Protein AF-A0A2B4SL01-F1 (afdb_monomer)

Foldseek 3Di:
DFDWDWDWDQDDDDDPPDPPDDDDQVQVVSQVVPPPSQKGFDPVVCVVVSVVVVVVSVVLVVLVVVDDDPVSVVVSNPDIDIDTDHPVRMDGCPCVVVVVVVVVVVVVVVVVVVVVVVVVVVVVVVVVVVVVVVVVVVVVVVVVVVVVVVVVVVVVVVVVVVVVVVVVVVDPPDDDLVRDDPVVNVVVVVVVVVVVVVVQVVCVVVVDHDQWDWDADPPPRDIDIDGPPPPDDDDPPDDDPLVVLLVVVLVVCVVVVPDLVNVQVVCVVDVPHDHSVVNVVVVVVVVVVVPD

Solvent-accessible surface area (backbone atoms only — not comparable to full-atom values): 17536 Å² total; per-residue (Å²): 134,85,87,77,61,85,54,80,60,79,88,82,83,81,82,86,86,60,95,79,70,67,82,79,59,50,48,61,60,49,38,76,66,39,82,86,54,55,48,38,62,34,80,81,63,23,52,65,55,32,55,52,49,52,52,49,51,52,52,51,52,54,52,58,72,68,45,87,47,72,66,58,47,54,56,57,73,69,59,78,58,83,57,86,62,58,73,82,24,47,40,76,42,76,62,52,63,57,51,52,51,51,52,50,52,51,50,54,51,51,50,52,53,50,52,53,51,52,50,52,50,52,55,51,52,52,53,50,52,51,54,50,52,55,49,51,53,53,48,54,53,50,52,52,51,50,51,53,52,51,51,51,50,52,52,53,49,50,52,51,52,52,52,53,52,50,55,66,69,63,58,80,89,63,81,53,70,91,73,48,56,73,73,56,36,54,52,51,52,50,54,50,50,54,52,49,52,53,52,48,54,57,35,46,77,73,73,46,85,73,66,62,51,77,46,70,42,90,87,74,74,51,70,47,73,46,72,50,67,86,69,88,80,77,83,81,88,68,84,53,81,61,56,62,50,47,51,54,48,52,51,51,34,60,77,66,67,53,48,75,68,59,50,39,54,50,38,73,76,33,86,88,50,74,57,52,69,60,56,55,52,50,55,55,53,54,57,61,66,75,78,114

Secondary structure (DSSP, 8-state):
-----EEEEPP-------TT-PPP-HHHHHHHTSGGG-EEE-TTTTHHHHHHHHHHHHHHHHHHHH--SHHHHHHHHH--EEEE--GGGEEE-TTHHHHHHHHHHHHHHHHHHHHHHHHHHHHHHHHHHHHHHHHHHHHHHHHHHHHHHHHHHHHHHHHHHHHHHHHHH----SPPGGGS-HHHHHHHHHHHHHHHHHHHHHHHTTT----EEEEE-TTT--EEEEE----S-S---S--HHHHHHHHHHHHHHHTT--HHHHHHHHHH-TTSPPHHHHHHHHHHHHHHTT-

Structure (mmCIF, N/CA/C/O backbone):
data_AF-A0A2B4SL01-F1
#
_entry.id   AF-A0A2B4SL01-F1
#
loop_
_atom_site.group_PDB
_atom_site.id
_atom_site.type_symbol
_atom_site.label_atom_id
_atom_site.label_alt_id
_atom_site.label_comp_id
_atom_site.label_asym_id
_atom_site.label_entity_id
_atom_site.label_seq_id
_atom_site.pdbx_PDB_ins_code
_atom_site.Cartn_x
_atom_site.Cartn_y
_atom_site.Cartn_z
_atom_site.occupancy
_atom_site.B_iso_or_equiv
_atom_site.auth_seq_id
_atom_site.auth_comp_id
_atom_site.auth_asym_id
_atom_site.auth_atom_id
_atom_site.pdbx_PDB_model_num
ATOM 1 N N . MET A 1 1 ? -55.678 -6.049 43.912 1.00 27.73 1 MET A N 1
ATOM 2 C CA . MET A 1 1 ? -54.781 -6.750 44.859 1.00 27.73 1 MET A CA 1
ATOM 3 C C . MET A 1 1 ? -53.509 -5.928 45.012 1.00 27.73 1 MET A C 1
ATOM 5 O O . MET A 1 1 ? -52.877 -5.640 44.008 1.00 27.73 1 MET A O 1
ATOM 9 N N . LYS A 1 2 ? -53.198 -5.448 46.225 1.00 30.92 2 LYS A N 1
ATOM 10 C CA . LYS A 1 2 ? -52.025 -4.598 46.500 1.00 30.92 2 LYS A CA 1
ATOM 11 C C . LYS A 1 2 ? -50.842 -5.490 46.877 1.00 30.92 2 LYS A C 1
ATOM 13 O O . LYS A 1 2 ? -50.807 -6.006 47.991 1.00 30.92 2 LYS A O 1
ATOM 18 N N . THR A 1 3 ? -49.898 -5.683 45.965 1.00 29.14 3 THR A N 1
ATOM 19 C CA . THR A 1 3 ? -48.672 -6.441 46.246 1.00 29.14 3 THR A CA 1
ATOM 20 C C . THR A 1 3 ? -47.671 -5.519 46.942 1.00 29.14 3 THR A C 1
ATOM 22 O O . THR A 1 3 ? -46.967 -4.743 46.301 1.00 29.14 3 THR A O 1
ATOM 25 N N . ILE A 1 4 ? -47.654 -5.554 48.276 1.00 32.84 4 ILE A N 1
ATOM 26 C CA . ILE A 1 4 ? -46.740 -4.764 49.113 1.00 32.84 4 ILE A CA 1
ATOM 27 C C . ILE A 1 4 ? -45.374 -5.453 49.111 1.00 32.84 4 ILE A C 1
ATOM 29 O O . ILE A 1 4 ? -45.228 -6.532 49.685 1.00 32.84 4 ILE A O 1
ATOM 33 N N . HIS A 1 5 ? -44.375 -4.827 48.493 1.00 39.72 5 HIS A N 1
ATOM 34 C CA . HIS A 1 5 ? -42.995 -5.301 48.553 1.00 39.72 5 HIS A CA 1
ATOM 35 C C . HIS A 1 5 ? -42.365 -4.782 49.852 1.00 39.72 5 HIS A C 1
ATOM 37 O O . HIS A 1 5 ? -42.457 -3.598 50.181 1.00 39.72 5 HIS A O 1
ATOM 43 N N . ARG A 1 6 ? -41.811 -5.691 50.660 1.00 34.44 6 ARG A N 1
ATOM 44 C CA . ARG A 1 6 ? -41.250 -5.382 51.982 1.00 34.44 6 ARG A CA 1
ATOM 45 C C . ARG A 1 6 ? -39.754 -5.122 51.855 1.00 34.44 6 ARG A C 1
ATOM 47 O O . ARG A 1 6 ? -38.986 -6.069 51.749 1.00 34.44 6 ARG A O 1
ATOM 54 N N . VAL A 1 7 ? -39.346 -3.860 51.956 1.00 40.66 7 VAL A N 1
ATOM 55 C CA . VAL A 1 7 ? -37.929 -3.480 52.057 1.00 40.66 7 VAL A CA 1
ATOM 56 C C . VAL A 1 7 ? -37.616 -3.131 53.514 1.00 40.66 7 VAL A C 1
ATOM 58 O O . VAL A 1 7 ? -38.324 -2.343 54.145 1.00 40.66 7 VAL A O 1
ATOM 61 N N . THR A 1 8 ? -36.587 -3.768 54.078 1.00 36.50 8 THR A N 1
ATOM 62 C CA . THR A 1 8 ? -36.097 -3.483 55.436 1.00 36.50 8 THR A CA 1
ATOM 63 C C . THR A 1 8 ? -34.884 -2.574 55.321 1.00 36.50 8 THR A C 1
ATOM 65 O O . THR A 1 8 ? -33.827 -3.031 54.906 1.00 36.50 8 THR A O 1
ATOM 68 N N . ILE A 1 9 ? -35.031 -1.303 55.691 1.00 43.81 9 ILE A N 1
ATOM 69 C CA . ILE A 1 9 ? -33.932 -0.331 55.666 1.00 43.81 9 ILE A CA 1
ATOM 70 C C . ILE A 1 9 ? -33.281 -0.313 57.056 1.00 43.81 9 ILE A C 1
ATOM 72 O O . ILE A 1 9 ? -33.954 -0.064 58.061 1.00 43.81 9 ILE A O 1
ATOM 76 N N . LEU A 1 10 ? -31.985 -0.629 57.118 1.00 35.66 10 LEU A N 1
ATOM 77 C CA . LEU A 1 10 ? -31.152 -0.526 58.321 1.00 35.66 10 LEU A CA 1
ATOM 78 C C . LEU A 1 10 ? -30.671 0.926 58.491 1.00 35.66 10 LEU A C 1
ATOM 80 O O . LEU A 1 10 ? -30.353 1.604 57.521 1.00 35.66 10 LEU A O 1
ATOM 84 N N . TYR A 1 11 ? -30.699 1.421 59.730 1.00 41.78 11 TYR A N 1
ATOM 85 C CA . TYR A 1 11 ? -30.513 2.835 60.068 1.00 41.78 11 TYR A CA 1
ATOM 86 C C . TYR A 1 11 ? -29.133 3.390 59.682 1.00 41.78 11 TYR A C 1
ATOM 88 O O . TYR A 1 11 ? -28.115 2.825 60.070 1.00 41.78 11 TYR A O 1
ATOM 96 N N . ILE A 1 12 ? -29.111 4.569 59.048 1.00 41.31 12 ILE A N 1
ATOM 97 C CA . ILE A 1 12 ? -27.904 5.387 58.871 1.00 41.31 12 ILE A CA 1
ATOM 98 C C . ILE A 1 12 ? -27.957 6.565 59.851 1.00 41.31 12 ILE A C 1
ATOM 100 O O . ILE A 1 12 ? -28.871 7.392 59.812 1.00 41.31 12 ILE A O 1
ATOM 104 N N . VAL A 1 13 ? -26.961 6.646 60.733 1.00 36.66 13 VAL A N 1
ATOM 105 C CA . VAL A 1 13 ? -26.638 7.857 61.496 1.00 36.66 13 VAL A CA 1
ATOM 106 C C . VAL A 1 13 ? -25.526 8.562 60.729 1.00 36.66 13 VAL A C 1
ATOM 108 O O . VAL A 1 13 ? -24.378 8.145 60.796 1.00 36.66 13 VAL A O 1
ATOM 111 N N . THR A 1 14 ? -25.857 9.605 59.969 1.00 38.09 14 THR A N 1
ATOM 112 C CA . THR A 1 14 ? -24.836 10.461 59.349 1.00 38.09 14 THR A CA 1
ATOM 113 C C . THR A 1 14 ? -24.284 11.405 60.415 1.00 38.09 14 THR A C 1
ATOM 115 O O . THR A 1 14 ? -25.020 12.272 60.913 1.00 38.09 14 THR A O 1
ATOM 118 N N . ASP A 1 15 ? -23.019 11.220 60.786 1.00 35.25 15 ASP A N 1
AT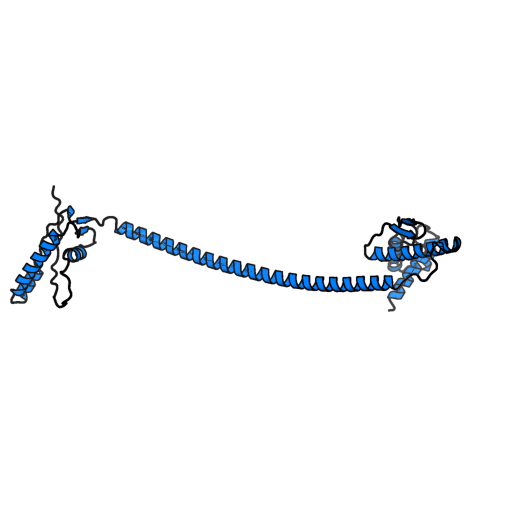OM 119 C CA . ASP A 1 15 ? -22.283 12.179 61.605 1.00 35.25 15 ASP A CA 1
ATOM 120 C C . ASP A 1 15 ? -22.048 13.460 60.788 1.00 35.25 15 ASP A C 1
ATOM 122 O O . ASP A 1 15 ? -21.719 13.402 59.604 1.00 35.25 15 ASP A O 1
ATOM 126 N N . LYS A 1 16 ? -22.323 14.624 61.382 1.00 45.59 16 LYS A N 1
ATOM 127 C CA . LYS A 1 16 ? -22.291 15.924 60.688 1.00 45.59 16 LYS A CA 1
ATOM 128 C C . LYS A 1 16 ? -21.015 16.677 61.046 1.00 45.59 16 LYS A C 1
ATOM 130 O O . LYS A 1 16 ? -21.085 17.689 61.743 1.00 45.59 16 LYS A O 1
ATOM 135 N N . THR A 1 17 ? -19.874 16.200 60.571 1.00 40.78 17 THR A N 1
ATOM 136 C CA . THR A 1 17 ? -18.611 16.949 60.661 1.00 40.78 17 THR A CA 1
ATOM 137 C C . THR A 1 17 ? -18.223 17.668 59.371 1.00 40.78 17 THR A C 1
ATOM 139 O O . THR A 1 17 ? -17.186 18.317 59.369 1.00 40.78 17 THR A O 1
ATOM 142 N N . ASP A 1 18 ? -19.056 17.641 58.322 1.00 37.38 18 ASP A N 1
ATOM 143 C CA . ASP A 1 18 ? -18.766 18.329 57.055 1.00 37.38 18 ASP A CA 1
ATOM 144 C C . ASP A 1 18 ? -19.716 19.523 56.799 1.00 37.38 18 ASP A C 1
ATOM 146 O O . ASP A 1 18 ? -20.934 19.323 56.689 1.00 37.38 18 ASP A O 1
ATOM 150 N N . PRO A 1 19 ? -19.210 20.772 56.744 1.00 39.66 19 PRO A N 1
ATOM 151 C CA . PRO A 1 19 ? -20.027 21.980 56.606 1.00 39.66 19 PRO A CA 1
ATOM 152 C C . PRO A 1 19 ? -20.532 22.264 55.177 1.00 39.66 19 PRO A C 1
ATOM 154 O O . PRO A 1 19 ? -21.346 23.170 55.017 1.00 39.66 19 PRO A O 1
ATOM 157 N N . GLU A 1 20 ? -20.131 21.484 54.166 1.00 43.97 20 GLU A N 1
ATOM 158 C CA . GLU A 1 20 ? -20.594 21.623 52.767 1.00 43.97 20 GLU A CA 1
ATOM 159 C C . GLU A 1 20 ? -21.563 20.523 52.296 1.00 43.97 20 GLU A C 1
ATOM 161 O O . GLU A 1 20 ? -21.995 20.518 51.143 1.00 43.97 20 GLU A O 1
ATOM 166 N N . ALA A 1 21 ? -21.978 19.606 53.174 1.00 42.88 21 ALA A N 1
ATOM 167 C CA . ALA A 1 21 ? -22.889 18.534 52.791 1.00 42.88 21 ALA A CA 1
ATOM 168 C C . ALA A 1 21 ? -24.292 19.079 52.458 1.00 42.88 21 ALA A C 1
ATOM 170 O O . ALA A 1 21 ? -25.094 19.407 53.343 1.00 42.88 21 ALA A O 1
ATOM 171 N N . THR A 1 22 ? -24.595 19.142 51.160 1.00 51.78 22 THR A N 1
ATOM 172 C CA . THR A 1 22 ? -25.948 19.292 50.613 1.00 51.78 22 THR A CA 1
ATOM 173 C C . THR A 1 22 ? -26.882 18.297 51.314 1.00 51.78 22 THR A C 1
ATOM 175 O O . THR A 1 22 ? -26.446 17.218 51.720 1.00 51.78 22 THR A O 1
ATOM 178 N N . ALA A 1 23 ? -28.151 18.664 51.530 1.00 56.06 23 ALA A N 1
ATOM 179 C CA . ALA A 1 23 ? -29.101 17.810 52.247 1.00 56.06 23 ALA A CA 1
ATOM 180 C C . ALA A 1 23 ? -29.036 16.362 51.712 1.00 56.06 23 ALA A C 1
ATOM 182 O O . ALA A 1 23 ? -29.152 16.185 50.500 1.00 56.06 23 ALA A O 1
ATOM 183 N N . PRO A 1 24 ? -28.811 15.347 52.571 1.00 62.12 24 PRO A N 1
ATOM 184 C CA . PRO A 1 24 ? -28.584 13.987 52.100 1.00 62.12 24 PRO A CA 1
ATOM 185 C C . PRO A 1 24 ? -29.816 13.501 51.338 1.00 62.12 24 PRO A C 1
ATOM 187 O O . PRO A 1 24 ? -30.922 13.523 51.883 1.00 62.12 24 PRO A O 1
ATOM 190 N N . ASP A 1 25 ? -29.626 13.082 50.086 1.00 79.69 25 ASP A N 1
ATOM 191 C CA . ASP A 1 25 ? -30.684 12.440 49.315 1.00 79.69 25 ASP A CA 1
ATOM 192 C C . ASP A 1 25 ? -30.925 11.040 49.886 1.00 79.69 25 ASP A C 1
ATOM 194 O O . ASP A 1 25 ? -30.157 10.099 49.663 1.00 79.69 25 ASP A O 1
ATOM 198 N N . TYR A 1 26 ? -31.996 10.907 50.669 1.00 82.81 26 TYR A N 1
ATOM 199 C CA . TYR A 1 26 ? -32.336 9.642 51.305 1.00 82.81 26 TYR A CA 1
ATOM 200 C C . TYR A 1 26 ? -32.804 8.596 50.290 1.00 82.81 26 TYR A C 1
ATOM 202 O O . TYR A 1 26 ? -32.814 7.416 50.636 1.00 82.81 26 TYR A O 1
ATOM 210 N N . ILE A 1 27 ? -33.176 8.993 49.064 1.00 85.06 27 ILE A N 1
ATOM 211 C CA . ILE A 1 27 ? -33.490 8.049 47.984 1.00 85.06 27 ILE A CA 1
ATOM 212 C C . ILE A 1 27 ? -32.212 7.351 47.517 1.00 85.06 27 ILE A C 1
ATOM 214 O O . ILE A 1 27 ? -32.183 6.124 47.496 1.00 85.06 27 ILE A O 1
ATOM 218 N N . SER A 1 28 ? -31.145 8.100 47.221 1.00 84.38 28 SER A N 1
ATOM 219 C CA . SER A 1 28 ? -29.843 7.531 46.831 1.00 84.38 28 SER A CA 1
ATOM 220 C C . SER A 1 28 ? -29.304 6.562 47.891 1.00 84.38 28 SER A C 1
ATOM 222 O O . SER A 1 28 ? -29.039 5.401 47.593 1.00 84.38 28 SER A O 1
ATOM 224 N N . LEU A 1 29 ? -29.295 6.981 49.162 1.00 83.44 29 LEU A N 1
ATOM 225 C CA . LEU A 1 29 ? -28.879 6.117 50.275 1.00 83.44 29 LEU A CA 1
ATOM 226 C C . LEU A 1 29 ? -29.755 4.866 50.428 1.00 83.44 29 LEU A C 1
ATOM 228 O O . LEU A 1 29 ? -29.266 3.807 50.814 1.00 83.44 29 LEU A O 1
ATOM 232 N N . ALA A 1 30 ? -31.062 4.978 50.177 1.00 82.38 30 ALA A N 1
ATOM 233 C CA . ALA A 1 30 ? -31.957 3.829 50.232 1.00 82.38 30 ALA A CA 1
ATOM 234 C C . ALA A 1 30 ? -31.697 2.859 49.075 1.00 82.38 30 ALA A C 1
ATOM 236 O O . ALA A 1 30 ? -31.733 1.656 49.307 1.00 82.38 30 ALA A O 1
ATOM 237 N N . ASN A 1 31 ? -31.410 3.368 47.875 1.00 84.31 31 ASN A N 1
ATOM 238 C CA . ASN A 1 31 ? -31.109 2.568 46.689 1.00 84.31 31 ASN A CA 1
ATOM 239 C C . ASN A 1 31 ? -29.809 1.768 46.836 1.00 84.31 31 ASN A C 1
ATOM 241 O O . ASN A 1 31 ? -29.787 0.591 46.481 1.00 84.31 31 ASN A O 1
ATOM 245 N N . ASP A 1 32 ? -28.776 2.351 47.448 1.00 81.75 32 ASP A N 1
ATOM 246 C CA . ASP A 1 32 ? -27.506 1.662 47.733 1.00 81.75 32 ASP A CA 1
ATOM 247 C C . ASP A 1 32 ? -27.669 0.496 48.723 1.00 81.75 32 ASP A C 1
ATOM 249 O O . ASP A 1 32 ? -26.892 -0.458 48.726 1.00 81.75 32 ASP A O 1
ATOM 253 N N . LEU A 1 33 ? -28.694 0.559 49.578 1.00 79.81 33 LEU A N 1
ATOM 254 C CA . LEU A 1 33 ? -28.988 -0.465 50.580 1.00 79.81 33 LEU A CA 1
ATOM 255 C C . LEU A 1 33 ? -29.862 -1.608 50.052 1.00 79.81 33 LEU A C 1
ATOM 257 O O . LEU A 1 33 ? -30.075 -2.574 50.790 1.00 79.81 33 LEU A O 1
ATOM 261 N N . ILE A 1 34 ? -30.402 -1.513 48.831 1.00 78.81 34 ILE A N 1
ATOM 262 C CA . ILE A 1 34 ? -31.230 -2.570 48.236 1.00 78.81 34 ILE A CA 1
ATOM 263 C C . ILE A 1 34 ? -30.302 -3.697 47.757 1.00 78.81 34 ILE A C 1
ATOM 265 O O . ILE A 1 34 ? -29.555 -3.507 46.796 1.00 78.81 34 ILE A O 1
ATOM 269 N N . PRO A 1 35 ? -30.338 -4.890 48.383 1.00 68.38 35 PRO A N 1
ATOM 270 C CA . PRO A 1 35 ? -29.446 -5.979 48.010 1.00 68.38 35 PRO A CA 1
ATOM 271 C C . PRO A 1 35 ? -29.719 -6.446 46.579 1.00 68.38 35 PRO A C 1
ATOM 273 O O . PRO A 1 35 ? -30.864 -6.726 46.225 1.00 68.38 35 PRO A O 1
ATOM 276 N N . GLY A 1 36 ? -28.660 -6.555 45.778 1.00 66.81 36 GLY A N 1
ATOM 277 C CA . GLY A 1 36 ? -28.731 -7.047 44.401 1.00 66.81 36 GLY A CA 1
ATOM 278 C C . GLY A 1 36 ? -29.275 -6.045 43.383 1.00 66.81 36 GLY A C 1
ATOM 279 O O . GLY A 1 36 ? -29.453 -6.437 42.240 1.00 66.81 36 GLY A O 1
ATOM 280 N N . HIS A 1 37 ? -29.548 -4.792 43.777 1.00 70.62 37 HIS A N 1
ATOM 281 C CA . HIS A 1 37 ? -29.943 -3.694 42.879 1.00 70.62 37 HIS A CA 1
ATOM 282 C C . HIS A 1 37 ? -31.042 -4.049 41.857 1.00 70.62 37 HIS A C 1
ATOM 284 O O . HIS A 1 37 ? -31.120 -3.456 40.791 1.00 70.62 37 HIS A O 1
ATOM 290 N N . CYS A 1 38 ? -31.921 -5.005 42.166 1.00 69.25 38 CYS A N 1
ATOM 291 C CA . CYS A 1 38 ? -32.949 -5.473 41.232 1.00 69.25 38 CYS A CA 1
ATOM 292 C C . CYS A 1 38 ? -34.067 -4.443 41.013 1.00 69.25 38 CYS A C 1
ATOM 294 O O . CYS A 1 38 ? -34.804 -4.489 40.028 1.00 69.25 38 CYS A O 1
ATOM 296 N N . VAL A 1 39 ? -34.194 -3.505 41.949 1.00 79.19 39 VAL A N 1
ATOM 297 C CA . VAL A 1 39 ? -35.163 -2.421 41.929 1.00 79.19 39 VAL A CA 1
ATOM 298 C C . VAL A 1 39 ? -34.528 -1.157 42.479 1.00 79.19 39 VAL A C 1
ATOM 300 O O . VAL A 1 39 ? -33.742 -1.207 43.425 1.00 79.19 39 VAL A O 1
ATOM 303 N N . GLN A 1 40 ? -34.922 -0.021 41.919 1.00 86.69 40 GLN A N 1
ATOM 304 C CA . GLN A 1 40 ? -34.490 1.294 42.365 1.00 86.69 40 GLN A CA 1
ATOM 305 C C . GLN A 1 40 ? -35.709 2.167 42.659 1.00 86.69 40 GLN A C 1
ATOM 307 O O . GLN A 1 40 ? -36.700 2.136 41.937 1.00 86.69 40 GLN A O 1
ATOM 312 N N . ILE A 1 41 ? -35.661 2.955 43.726 1.00 87.31 41 ILE A N 1
ATOM 313 C CA . ILE A 1 41 ? -36.655 3.990 44.002 1.00 87.31 41 ILE A CA 1
ATOM 314 C C . ILE A 1 41 ? -36.391 5.155 43.046 1.00 87.31 41 ILE A C 1
ATOM 316 O O . ILE A 1 41 ? -35.282 5.697 43.014 1.00 87.31 41 ILE A O 1
ATOM 320 N N . SER A 1 42 ? -37.411 5.538 42.280 1.00 85.88 42 SER A N 1
ATOM 321 C CA . SER A 1 42 ? -37.352 6.662 41.342 1.00 85.88 42 SER A CA 1
ATOM 322 C C . SER A 1 42 ? -37.107 7.981 42.077 1.00 85.88 42 SER A C 1
ATOM 324 O O . SER A 1 42 ? -37.773 8.265 43.075 1.00 85.88 42 SER A O 1
ATOM 326 N N . GLN A 1 43 ? -36.198 8.818 41.570 1.00 84.25 43 GLN A N 1
ATOM 327 C CA . GLN A 1 43 ? -36.018 10.173 42.105 1.00 84.25 43 GLN A CA 1
ATOM 328 C C . GLN A 1 43 ? -37.224 11.081 41.816 1.00 84.25 43 GLN A C 1
ATOM 330 O O . GLN A 1 43 ? -37.544 11.948 42.632 1.00 84.25 43 GLN A O 1
ATOM 335 N N . ASP A 1 44 ? -37.936 10.838 40.715 1.00 82.69 44 ASP A N 1
ATOM 336 C CA . ASP A 1 44 ? -39.039 11.693 40.276 1.00 82.69 44 ASP A CA 1
ATOM 337 C C . ASP A 1 44 ? -40.345 11.361 41.004 1.00 82.69 44 ASP A C 1
ATOM 339 O O . ASP A 1 44 ? -41.004 12.245 41.554 1.00 82.69 44 ASP A O 1
ATOM 343 N N . SER A 1 45 ? -40.717 10.078 41.067 1.00 82.44 45 SER A N 1
ATOM 344 C CA . SER A 1 45 ? -41.959 9.640 41.722 1.00 82.44 45 SER A CA 1
ATOM 345 C C . SER A 1 45 ? -41.775 9.303 43.205 1.00 82.44 45 SER A C 1
ATOM 347 O O . SER A 1 45 ? -42.733 9.349 43.975 1.00 82.44 45 SER A O 1
ATOM 349 N N . GLY A 1 46 ? -40.544 9.034 43.653 1.00 81.38 46 GLY A N 1
ATOM 350 C CA . GLY A 1 46 ? -40.222 8.636 45.025 1.00 81.38 46 GLY A CA 1
ATOM 351 C C . GLY A 1 46 ? -40.044 9.781 46.028 1.00 81.38 46 GLY A C 1
ATOM 352 O O . GLY A 1 46 ? -39.671 9.521 47.173 1.00 81.38 46 GLY A O 1
ATOM 353 N N . GLN A 1 47 ? -40.325 11.042 45.677 1.00 84.88 47 GLN A N 1
ATOM 354 C CA . GLN A 1 47 ? -40.112 12.193 46.578 1.00 84.88 47 GLN A CA 1
ATOM 355 C C . GLN A 1 47 ? -40.800 12.044 47.947 1.00 84.88 47 GLN A C 1
ATOM 357 O O . GLN A 1 47 ? -40.272 12.469 48.980 1.00 84.88 47 GLN A O 1
ATOM 362 N N . ARG A 1 48 ? -41.959 11.373 47.987 1.00 87.06 48 ARG A N 1
ATOM 363 C CA . ARG A 1 48 ? -42.667 11.034 49.231 1.00 87.06 48 ARG A CA 1
ATOM 364 C C . ARG A 1 48 ? -41.795 10.200 50.174 1.00 87.06 48 ARG A C 1
ATOM 366 O O . ARG A 1 48 ? -41.798 10.438 51.383 1.00 87.06 48 ARG A O 1
ATOM 373 N N . ILE A 1 49 ? -41.056 9.230 49.638 1.00 86.38 49 ILE A N 1
ATOM 374 C CA . ILE A 1 49 ? -40.154 8.369 50.407 1.00 86.38 49 ILE A CA 1
ATOM 375 C C . ILE A 1 49 ? -39.021 9.197 51.002 1.00 86.38 49 ILE A C 1
ATOM 377 O O . ILE A 1 49 ? -38.756 9.056 52.197 1.00 86.38 49 ILE A O 1
ATOM 381 N N . ASN A 1 50 ? -38.437 10.114 50.225 1.00 86.81 50 ASN A N 1
ATOM 382 C CA . ASN A 1 50 ? -37.411 11.032 50.721 1.00 86.81 50 ASN A CA 1
ATOM 383 C C . ASN A 1 50 ? -37.914 11.814 51.949 1.00 86.81 50 ASN A C 1
ATOM 385 O O . ASN A 1 50 ? -37.273 11.829 52.998 1.00 86.81 50 ASN A O 1
ATOM 389 N N . GLY A 1 51 ? -39.127 12.375 51.867 1.00 85.88 51 GLY A N 1
ATOM 390 C CA . GLY A 1 51 ? -39.749 13.101 52.979 1.00 85.88 51 GLY A CA 1
ATOM 391 C C . GLY A 1 51 ? -40.018 12.233 54.217 1.00 85.88 51 GLY A C 1
ATOM 392 O O . GLY A 1 51 ? -39.793 12.667 55.351 1.00 85.88 51 GLY A O 1
ATOM 393 N N . ILE A 1 52 ? -40.465 10.986 54.029 1.00 87.38 52 ILE A N 1
ATOM 394 C CA . ILE A 1 52 ? -40.702 10.043 55.135 1.00 87.38 52 ILE A CA 1
ATOM 395 C C . ILE A 1 52 ? -39.385 9.652 55.810 1.00 87.38 52 ILE A C 1
ATOM 397 O O . ILE A 1 52 ? -39.313 9.641 57.043 1.00 87.38 52 ILE A O 1
ATOM 401 N N . LEU A 1 53 ? -38.352 9.344 55.025 1.00 86.69 53 LEU A N 1
ATOM 402 C CA . LEU A 1 53 ? -37.034 8.972 55.531 1.00 86.69 53 LEU A CA 1
ATOM 403 C C . LEU A 1 53 ? -36.364 10.144 56.248 1.00 86.69 53 LEU A C 1
ATOM 405 O O . LEU A 1 53 ? -35.892 9.958 57.368 1.00 86.69 53 LEU A O 1
ATOM 409 N N . ALA A 1 54 ? -36.428 11.356 55.694 1.00 86.50 54 ALA A N 1
ATOM 410 C CA . ALA A 1 54 ? -35.918 12.565 56.337 1.00 86.50 54 ALA A CA 1
ATOM 411 C C . ALA A 1 54 ? -36.585 12.816 57.699 1.00 86.50 54 ALA A C 1
ATOM 413 O O . ALA A 1 54 ? -35.911 13.037 58.711 1.00 86.50 54 ALA A O 1
ATOM 414 N N . ARG A 1 55 ? -37.920 12.707 57.764 1.00 87.25 55 ARG A N 1
ATOM 415 C CA . ARG A 1 55 ? -38.667 12.848 59.022 1.00 87.25 55 ARG A CA 1
ATOM 416 C C . ARG A 1 55 ? -38.263 11.779 60.036 1.00 87.25 55 ARG A C 1
ATOM 418 O O . ARG A 1 55 ? -38.019 12.098 61.200 1.00 87.25 55 ARG A O 1
ATOM 425 N N . LYS A 1 56 ? -38.153 10.521 59.604 1.00 86.75 56 LYS A N 1
ATOM 426 C CA . LYS A 1 56 ? -37.755 9.412 60.481 1.00 86.75 56 LYS A CA 1
ATOM 427 C C . LYS A 1 56 ? -36.313 9.535 60.956 1.00 86.75 56 LYS A C 1
ATOM 429 O O . LYS A 1 56 ? -36.064 9.302 62.135 1.00 86.75 56 LYS A O 1
ATOM 434 N N . ALA A 1 57 ? -35.390 9.972 60.106 1.00 84.31 57 ALA A N 1
ATOM 435 C CA . ALA A 1 57 ? -34.018 10.280 60.496 1.00 84.31 57 ALA A CA 1
ATOM 436 C C . ALA A 1 57 ? -33.979 11.383 61.569 1.00 84.31 57 ALA A C 1
ATOM 438 O O . ALA A 1 57 ? -33.258 11.262 62.562 1.00 84.31 57 ALA A O 1
ATOM 439 N N . GLY A 1 58 ? -34.814 12.420 61.432 1.00 84.00 58 GLY A N 1
ATOM 440 C CA . GLY A 1 58 ? -34.987 13.462 62.448 1.00 84.00 58 GLY A CA 1
ATOM 441 C C . GLY A 1 58 ? -35.508 12.928 63.790 1.00 84.00 58 GLY A C 1
ATOM 442 O O . GLY A 1 58 ? -34.958 13.256 64.846 1.00 84.00 58 GLY A O 1
ATOM 443 N N . GLU A 1 59 ? -36.528 12.066 63.763 1.00 85.25 59 GLU A N 1
ATOM 444 C CA . GLU A 1 59 ? -37.073 11.409 64.960 1.00 85.25 59 GLU A CA 1
ATOM 445 C C . GLU A 1 59 ? -36.018 10.535 65.655 1.00 85.25 59 GLU A C 1
ATOM 447 O O . GLU A 1 59 ? -35.812 10.651 66.865 1.00 85.25 59 GLU A O 1
ATOM 452 N N . VAL A 1 60 ? -35.289 9.722 64.887 1.00 84.12 60 VAL A N 1
ATOM 453 C CA . VAL A 1 60 ? -34.212 8.853 65.386 1.00 84.12 60 VAL A CA 1
ATOM 454 C C . VAL A 1 60 ? -33.118 9.685 66.036 1.00 84.12 60 VAL A C 1
ATOM 456 O O . VAL A 1 60 ? -32.745 9.423 67.180 1.00 84.12 60 VAL A O 1
ATOM 459 N N . LYS A 1 61 ? -32.667 10.751 65.368 1.00 83.44 61 LYS A N 1
ATOM 460 C CA . LYS A 1 61 ? -31.674 11.683 65.910 1.00 83.44 61 LYS A CA 1
ATOM 461 C C . LYS A 1 61 ? -32.124 12.279 67.244 1.00 83.44 61 LYS A C 1
ATOM 463 O O . LYS A 1 61 ? -31.329 12.367 68.177 1.00 83.44 61 LYS A O 1
ATOM 468 N N . SER A 1 62 ? -33.396 12.660 67.360 1.00 84.25 62 SER A N 1
ATOM 469 C CA . SER A 1 62 ? -33.971 13.167 68.612 1.00 84.25 62 SER A CA 1
ATOM 470 C C . SER A 1 62 ? -33.968 12.106 69.717 1.00 84.25 62 SER A C 1
ATOM 472 O O . SER A 1 62 ? -33.587 12.398 70.850 1.00 84.25 62 SER A O 1
ATOM 474 N N . THR A 1 63 ? -34.319 10.856 69.399 1.00 85.06 63 THR A N 1
ATOM 475 C CA . THR A 1 63 ? -34.284 9.755 70.377 1.00 85.06 63 THR A CA 1
ATOM 476 C C . THR A 1 63 ? -32.866 9.394 70.820 1.00 85.06 63 THR A C 1
ATOM 478 O O . THR A 1 63 ? -32.642 9.213 72.013 1.00 85.06 63 THR A O 1
ATOM 481 N N . TYR A 1 64 ? -31.888 9.399 69.909 1.00 82.06 64 TYR A N 1
ATOM 482 C CA . TYR A 1 64 ? -30.476 9.181 70.242 1.00 82.06 64 TYR A CA 1
ATOM 483 C C . TYR A 1 64 ? -29.909 10.286 71.135 1.00 82.06 64 TYR A C 1
ATOM 485 O O . TYR A 1 64 ? -29.158 9.994 72.062 1.00 82.06 64 TYR A O 1
ATOM 493 N N . LYS A 1 65 ? -30.300 11.548 70.908 1.00 83.88 65 LYS A N 1
ATOM 494 C CA . LYS A 1 65 ? -29.919 12.671 71.783 1.00 83.88 65 LYS A CA 1
ATOM 495 C C . LYS A 1 65 ? -30.470 12.535 73.204 1.00 83.88 65 LYS A C 1
ATOM 497 O O . LYS A 1 65 ? -29.867 13.057 74.134 1.00 83.88 65 LYS A O 1
ATOM 502 N N . LYS A 1 66 ? -31.617 11.870 73.368 1.00 86.50 66 LYS A N 1
ATOM 503 C CA . LYS A 1 66 ? -32.267 11.658 74.671 1.00 86.50 66 LYS A CA 1
ATOM 504 C C . LYS A 1 66 ? -31.750 10.419 75.412 1.00 86.50 66 LYS A C 1
ATOM 506 O O . LYS A 1 66 ? -31.959 10.337 76.618 1.00 86.50 66 LYS A O 1
ATOM 511 N N . ALA A 1 67 ? -31.085 9.490 74.722 1.00 86.56 67 ALA A N 1
ATOM 512 C CA . ALA A 1 67 ? -30.522 8.284 75.323 1.00 86.56 67 ALA A CA 1
ATOM 513 C C . ALA A 1 67 ? -29.308 8.620 76.208 1.00 86.56 67 ALA A C 1
ATOM 515 O O . ALA A 1 67 ? -28.345 9.243 75.748 1.00 86.56 67 ALA A O 1
ATOM 516 N N . ARG A 1 68 ? -29.351 8.199 77.475 1.00 83.06 68 ARG A N 1
ATOM 517 C CA . ARG A 1 68 ? -28.375 8.578 78.512 1.00 83.06 68 ARG A CA 1
ATOM 518 C C . ARG A 1 68 ? -27.242 7.574 78.689 1.00 83.06 68 ARG A C 1
ATOM 520 O O . ARG A 1 68 ? -26.180 7.954 79.171 1.00 83.06 68 ARG A O 1
ATOM 527 N N . ASN A 1 69 ? -27.446 6.311 78.320 1.00 85.38 69 ASN A N 1
ATOM 528 C CA . ASN A 1 69 ? -26.474 5.240 78.553 1.00 85.38 69 ASN A CA 1
ATOM 529 C C . ASN A 1 69 ? -26.261 4.348 77.314 1.00 85.38 69 ASN A C 1
ATOM 531 O O . ASN A 1 69 ? -27.028 4.369 76.350 1.00 85.38 69 ASN A O 1
ATOM 535 N N . SER A 1 70 ? -25.176 3.567 77.347 1.00 81.31 70 SER A N 1
ATOM 536 C CA . SER A 1 70 ? -24.785 2.663 76.253 1.00 81.31 70 SER A CA 1
ATOM 537 C C . SER A 1 70 ? -25.852 1.599 75.962 1.00 81.31 70 SER A C 1
ATOM 539 O O . SER A 1 70 ? -26.100 1.262 74.806 1.00 81.31 70 SER A O 1
ATOM 541 N N . ARG A 1 71 ? -26.558 1.131 76.999 1.00 83.25 71 ARG A N 1
ATOM 542 C CA . ARG A 1 71 ? -27.617 0.122 76.879 1.00 83.25 71 ARG A CA 1
ATOM 543 C C . ARG A 1 71 ? -28.814 0.632 76.068 1.00 83.25 71 ARG A C 1
ATOM 545 O O . ARG A 1 71 ? -29.218 -0.027 75.119 1.00 83.25 71 ARG A O 1
ATOM 552 N N . GLU 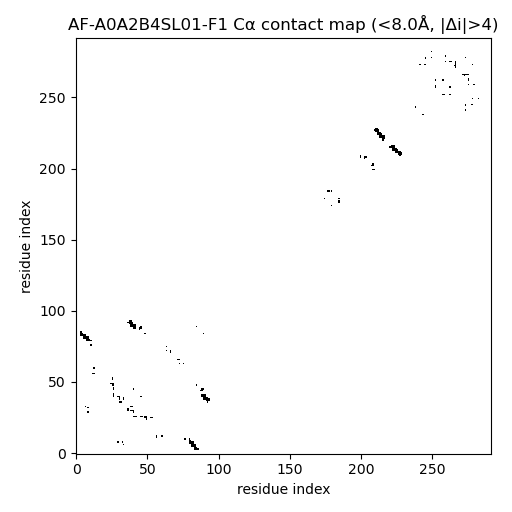A 1 72 ? -29.315 1.827 76.377 1.00 80.88 72 GLU A N 1
ATOM 553 C CA . GLU A 1 72 ? -30.403 2.487 75.639 1.00 80.88 72 GLU A CA 1
ATOM 554 C C . GLU A 1 72 ? -30.026 2.735 74.173 1.00 80.88 72 GLU A C 1
ATOM 556 O O . GLU A 1 72 ? -30.846 2.556 73.275 1.00 80.88 72 GLU A O 1
ATOM 561 N N . ARG A 1 73 ? -28.767 3.106 73.903 1.00 79.62 73 ARG A N 1
ATOM 562 C CA . ARG A 1 73 ? -28.267 3.239 72.526 1.00 79.62 73 ARG A CA 1
ATOM 563 C C . ARG A 1 73 ? -28.211 1.886 71.813 1.00 79.62 73 ARG A C 1
ATOM 565 O O . ARG A 1 73 ? -28.622 1.806 70.659 1.00 79.62 73 ARG A O 1
ATOM 572 N N . GLY A 1 74 ? -27.778 0.829 72.502 1.00 78.75 74 GLY A N 1
ATOM 573 C CA . GLY A 1 74 ? -27.797 -0.552 72.008 1.00 78.75 74 GLY A CA 1
ATOM 574 C C . GLY A 1 74 ? -29.195 -1.016 71.588 1.00 78.75 74 GLY A C 1
ATOM 575 O O . GLY A 1 74 ? -29.359 -1.591 70.515 1.00 78.75 74 GLY A O 1
ATOM 576 N N . GLU A 1 75 ? -30.217 -0.689 72.379 1.00 81.44 75 GLU A N 1
ATOM 577 C CA . GLU A 1 75 ? -31.618 -0.976 72.045 1.00 81.44 75 GLU A CA 1
ATOM 578 C C . GLU A 1 75 ? -32.098 -0.192 70.812 1.00 81.44 75 GLU A C 1
ATOM 580 O O . GLU A 1 75 ? -32.852 -0.723 69.995 1.00 81.44 75 GLU A O 1
ATOM 585 N N . LEU A 1 76 ? -31.644 1.055 70.631 1.00 81.75 76 LEU A N 1
ATOM 586 C CA . LEU A 1 76 ? -31.956 1.846 69.435 1.00 81.75 76 LEU A CA 1
ATOM 587 C C . LEU A 1 76 ? -31.321 1.265 68.164 1.00 81.75 76 LEU A C 1
ATOM 589 O O . LEU A 1 76 ? -31.990 1.252 67.132 1.00 81.75 76 LEU A O 1
ATOM 593 N N . HIS A 1 77 ? -30.101 0.723 68.237 1.00 78.50 77 HIS A N 1
ATOM 594 C CA . HIS A 1 77 ? -29.441 0.077 67.091 1.00 78.50 77 HIS A CA 1
ATOM 595 C C . HIS A 1 77 ? -30.206 -1.148 66.571 1.00 78.50 77 HIS A C 1
ATOM 597 O O . HIS A 1 77 ? -30.127 -1.468 65.387 1.00 78.50 77 HIS A O 1
ATOM 603 N N . GLN A 1 78 ? -30.961 -1.829 67.438 1.00 80.94 78 GLN A N 1
ATOM 604 C CA . GLN A 1 78 ? -31.743 -3.009 67.065 1.00 80.94 78 GLN A CA 1
ATOM 605 C C . GLN A 1 78 ? -33.138 -2.679 66.529 1.00 80.94 78 GLN A C 1
ATOM 607 O O . GLN A 1 78 ? -33.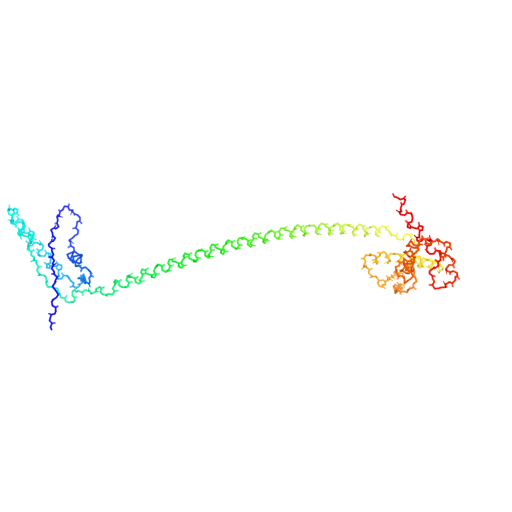801 -3.557 65.964 1.00 80.94 78 GLN A O 1
ATOM 612 N N . LYS A 1 79 ? -33.612 -1.436 66.692 1.00 82.38 79 LYS A N 1
ATOM 613 C CA . LYS A 1 79 ? -34.906 -1.043 66.131 1.00 82.38 79 LYS A CA 1
ATOM 614 C C . LYS A 1 79 ? -34.855 -1.171 64.612 1.00 82.38 79 LYS A C 1
ATOM 616 O O . LYS A 1 79 ? -33.817 -1.002 63.980 1.00 82.38 79 LYS A O 1
ATOM 621 N N . LYS A 1 80 ? -36.007 -1.467 64.014 1.00 80.88 80 LYS A N 1
ATOM 622 C CA . LYS A 1 80 ? -36.179 -1.548 62.560 1.00 80.88 80 LYS A CA 1
ATOM 623 C C . LYS A 1 80 ? -37.414 -0.760 62.167 1.00 80.88 80 LYS A C 1
ATOM 625 O O . LYS A 1 80 ? -38.454 -0.879 62.817 1.00 80.88 80 LYS A O 1
ATOM 630 N N . TYR A 1 81 ? -37.308 0.018 61.097 1.00 81.38 81 TYR A N 1
ATOM 631 C CA . TYR A 1 81 ? -38.441 0.729 60.525 1.00 81.38 81 TYR A CA 1
ATOM 632 C C . TYR A 1 81 ? -38.947 -0.001 59.282 1.00 81.38 81 TYR A C 1
ATOM 634 O O . TYR A 1 81 ? -38.166 -0.416 58.430 1.00 81.38 81 TYR A O 1
ATOM 642 N N . LYS A 1 82 ? -40.269 -0.162 59.187 1.00 81.94 82 LYS A N 1
ATOM 643 C CA . LYS A 1 82 ? -40.922 -0.729 58.005 1.00 81.94 82 LYS A CA 1
ATOM 644 C C . LYS A 1 82 ? -41.463 0.413 57.159 1.00 81.94 82 LYS A C 1
ATOM 646 O O . LYS A 1 82 ? -42.350 1.138 57.605 1.00 81.94 82 LYS A O 1
ATOM 651 N N . LEU A 1 83 ? -40.939 0.545 55.946 1.00 82.69 83 LEU A N 1
ATOM 652 C CA . LEU A 1 83 ? -41.410 1.506 54.958 1.00 82.69 83 LEU A CA 1
ATOM 653 C C . LEU A 1 83 ? -42.319 0.800 53.944 1.00 82.69 83 LEU A C 1
ATOM 655 O O . LEU A 1 83 ? -42.048 -0.328 53.540 1.00 82.69 83 LEU A O 1
ATOM 659 N N . SER A 1 84 ? -43.407 1.463 53.551 1.00 83.38 84 SER A N 1
ATOM 660 C CA . SER A 1 84 ? -44.262 1.022 52.443 1.00 83.38 84 SER A CA 1
ATOM 661 C C . SER A 1 84 ? -43.961 1.866 51.211 1.00 83.38 84 SER A C 1
ATOM 663 O O . SER A 1 84 ? -44.093 3.094 51.257 1.00 83.38 84 SER A O 1
ATOM 665 N N . ILE A 1 85 ? -43.563 1.187 50.140 1.00 84.06 85 ILE A N 1
ATOM 666 C CA . ILE A 1 85 ? -43.213 1.765 48.843 1.00 84.06 85 ILE A CA 1
ATOM 667 C C . ILE A 1 85 ? -44.304 1.370 47.846 1.00 84.06 85 ILE A C 1
ATOM 669 O O . ILE A 1 85 ? -44.769 0.224 47.854 1.00 84.06 85 ILE A O 1
ATOM 673 N N . PHE A 1 86 ? -44.758 2.324 47.041 1.00 83.12 86 PHE A N 1
ATOM 674 C CA . PHE A 1 86 ? -45.725 2.081 45.980 1.00 83.12 86 PHE A CA 1
ATOM 675 C C . PHE A 1 86 ? -45.037 1.572 44.711 1.00 83.12 86 PHE A C 1
ATOM 677 O O . PHE A 1 86 ? -43.838 1.742 44.518 1.00 83.12 86 PHE A O 1
ATOM 684 N N . LYS A 1 87 ? -45.798 0.901 43.843 1.00 79.75 87 LYS A N 1
ATOM 685 C CA . LYS A 1 87 ? -45.245 0.274 42.633 1.00 79.75 87 LYS A CA 1
ATOM 686 C C . LYS A 1 87 ? -44.727 1.316 41.635 1.00 79.75 87 LYS A C 1
ATOM 688 O O . LYS A 1 87 ? -43.718 1.085 40.993 1.00 79.75 87 LYS A O 1
ATOM 693 N N . ASP A 1 88 ? -45.416 2.442 41.530 1.00 82.62 88 ASP A N 1
ATOM 694 C CA . ASP A 1 88 ? -45.078 3.607 40.707 1.00 82.62 88 ASP A CA 1
ATOM 695 C C . ASP A 1 88 ? -43.871 4.402 41.232 1.00 82.62 88 ASP A C 1
ATOM 697 O O . ASP A 1 88 ? -43.292 5.203 40.503 1.00 82.62 88 ASP A O 1
ATOM 701 N N . GLU A 1 89 ? -43.456 4.158 42.478 1.00 85.44 89 GLU A N 1
ATOM 702 C CA . GLU A 1 89 ? -42.233 4.716 43.069 1.00 85.44 89 GLU A CA 1
ATOM 703 C C . GLU A 1 89 ? -40.997 3.842 42.780 1.00 85.44 89 GLU A C 1
ATOM 705 O O . GLU A 1 89 ? -39.886 4.232 43.136 1.00 85.44 89 GLU A O 1
ATOM 710 N N . ILE A 1 90 ? -41.174 2.669 42.154 1.00 84.44 90 ILE A N 1
ATOM 711 C CA . ILE A 1 90 ? -40.114 1.696 41.866 1.00 84.44 90 ILE A CA 1
ATOM 712 C C . ILE A 1 90 ? -39.860 1.613 40.357 1.00 84.44 90 ILE A C 1
ATOM 714 O O . ILE A 1 90 ? -40.784 1.451 39.563 1.00 84.44 90 ILE A O 1
ATOM 718 N N . VAL A 1 91 ? -38.585 1.637 39.985 1.00 83.81 91 VAL A N 1
ATOM 719 C CA . VAL A 1 91 ? -38.069 1.312 38.656 1.00 83.81 91 VAL A CA 1
ATOM 720 C C . VAL A 1 91 ? -37.465 -0.089 38.716 1.00 83.81 91 VAL A C 1
ATOM 722 O O . VAL A 1 91 ? -36.669 -0.387 39.610 1.00 83.81 91 VAL A O 1
ATOM 725 N N . SER A 1 92 ? -37.876 -0.961 37.794 1.00 79.19 92 SER A N 1
ATOM 726 C CA . SER A 1 92 ? -37.233 -2.266 37.619 1.00 79.19 92 SER A CA 1
ATOM 727 C C . SER A 1 92 ? -35.903 -2.074 36.900 1.00 79.19 92 SER A C 1
ATOM 729 O O . SER A 1 92 ? -35.862 -1.371 35.893 1.00 79.19 92 SER A O 1
ATOM 731 N N . LEU A 1 93 ? -34.842 -2.701 37.407 1.00 75.25 93 LEU A N 1
ATOM 732 C CA . LEU A 1 93 ? -33.540 -2.779 36.732 1.00 75.25 93 LEU A CA 1
ATOM 733 C C . LEU A 1 93 ? -33.341 -4.140 36.040 1.00 75.25 93 LEU A C 1
ATOM 735 O O . LEU A 1 93 ? -32.245 -4.477 35.599 1.00 75.25 93 LEU A O 1
ATOM 739 N N . GLU A 1 94 ? -34.411 -4.928 35.941 1.00 68.38 94 GLU A N 1
ATOM 740 C CA . GLU A 1 94 ? -34.435 -6.207 35.237 1.00 68.38 94 GLU A CA 1
ATOM 741 C C . GLU A 1 94 ? -34.077 -6.005 33.753 1.00 68.38 94 GLU A C 1
ATOM 743 O O . GLU A 1 94 ? -34.648 -5.147 33.083 1.00 68.38 94 GLU A O 1
ATOM 748 N N . GLY A 1 95 ? -33.091 -6.761 33.262 1.00 68.62 95 GLY A N 1
ATOM 749 C CA . GLY A 1 95 ? -32.547 -6.641 31.902 1.00 68.62 95 GLY A CA 1
ATOM 750 C C . GLY A 1 95 ? -31.380 -5.654 31.750 1.00 68.62 95 GLY A C 1
ATOM 751 O O . GLY A 1 95 ? -30.571 -5.823 30.845 1.00 68.62 95 GLY A O 1
ATOM 752 N N . VAL A 1 96 ? -31.197 -4.691 32.664 1.00 80.19 96 VAL A N 1
ATOM 753 C CA . VAL A 1 96 ? -30.087 -3.715 32.578 1.00 80.19 96 VAL A CA 1
ATOM 754 C C . VAL A 1 96 ? -28.725 -4.389 32.762 1.00 80.19 96 VAL A C 1
ATOM 756 O O . VAL A 1 96 ? -27.745 -4.013 32.124 1.00 80.19 96 VAL A O 1
ATOM 759 N N . GLU A 1 97 ? -28.647 -5.408 33.621 1.00 76.94 97 GLU A N 1
ATOM 760 C CA . GLU A 1 97 ? -27.421 -6.192 33.807 1.00 76.94 97 GLU A CA 1
ATOM 761 C C . GLU A 1 97 ? -27.082 -7.022 32.560 1.00 76.94 97 GLU A C 1
ATOM 763 O O . GLU A 1 97 ? -25.921 -7.084 32.159 1.00 76.94 97 GLU A O 1
ATOM 768 N N . GLU A 1 98 ? -28.092 -7.590 31.895 1.00 81.56 98 GLU A N 1
ATOM 769 C CA . GLU A 1 98 ? -27.922 -8.318 30.634 1.00 81.56 98 GLU A CA 1
ATOM 770 C C . GLU A 1 98 ? -27.456 -7.374 29.519 1.00 81.56 98 GLU A C 1
ATOM 772 O O . GLU A 1 98 ? -26.477 -7.670 28.836 1.00 81.56 98 GLU A O 1
ATOM 777 N N . GLU A 1 99 ? -28.068 -6.193 29.395 1.00 86.00 99 GLU A N 1
ATOM 778 C CA . GLU A 1 99 ? -27.631 -5.149 28.462 1.00 86.00 99 GLU A CA 1
ATOM 779 C C . GLU A 1 99 ? -26.199 -4.675 28.759 1.00 86.00 99 GLU A C 1
ATOM 781 O O . GLU A 1 99 ? -25.395 -4.500 27.840 1.00 86.00 99 GLU A O 1
ATOM 786 N N . LEU A 1 100 ? -25.830 -4.514 30.034 1.00 85.44 100 LEU A N 1
ATOM 787 C CA . LEU A 1 100 ? -24.459 -4.187 30.441 1.00 85.44 100 LEU A CA 1
ATOM 788 C C . LEU A 1 100 ? -23.461 -5.285 30.056 1.00 85.44 100 LEU A C 1
ATOM 790 O O . LEU A 1 100 ? -22.334 -4.977 29.665 1.00 85.44 100 LEU A O 1
ATOM 794 N N . ILE A 1 101 ? -23.845 -6.556 30.164 1.00 88.69 101 ILE A N 1
ATOM 795 C CA . ILE A 1 101 ? -23.004 -7.683 29.750 1.00 88.69 101 ILE A CA 1
ATOM 796 C C . ILE A 1 101 ? -22.855 -7.699 28.226 1.00 88.69 101 ILE A C 1
ATOM 798 O O . ILE A 1 101 ? -21.727 -7.768 27.736 1.00 88.69 101 ILE A O 1
ATOM 802 N N . CYS A 1 102 ? -23.954 -7.573 27.477 1.00 91.81 102 CYS A N 1
ATOM 803 C CA . CYS A 1 102 ? -23.931 -7.542 26.014 1.00 91.81 102 CYS A CA 1
ATOM 804 C C . CYS A 1 102 ? -23.087 -6.375 25.488 1.00 91.81 102 CYS A C 1
ATOM 806 O O . CYS A 1 102 ? -22.178 -6.573 24.687 1.00 91.81 102 CYS A O 1
ATOM 808 N N . THR A 1 103 ? -23.302 -5.165 26.005 1.00 93.12 103 THR A N 1
ATOM 809 C CA . THR A 1 103 ? -22.530 -3.982 25.593 1.00 93.12 103 THR A CA 1
ATOM 810 C C . THR A 1 103 ? -21.042 -4.105 25.921 1.00 93.12 103 THR A C 1
ATOM 812 O O . THR A 1 103 ? -20.203 -3.666 25.135 1.00 93.12 103 THR A O 1
ATOM 815 N N . ARG A 1 104 ? -20.672 -4.735 27.045 1.00 94.88 104 ARG A N 1
ATOM 816 C CA . ARG A 1 104 ? -19.262 -5.039 27.349 1.00 94.88 104 ARG A CA 1
ATOM 817 C C . ARG A 1 104 ? -18.650 -6.002 26.336 1.00 94.88 104 ARG A C 1
ATOM 819 O O . ARG A 1 104 ? -17.531 -5.756 25.892 1.00 94.88 104 ARG A O 1
ATOM 826 N N . GLN A 1 105 ? -19.374 -7.054 25.959 1.00 96.69 105 GLN A N 1
ATOM 827 C CA . GLN A 1 105 ? -18.918 -8.011 24.947 1.00 96.69 105 GLN A CA 1
ATOM 828 C C . GLN A 1 105 ? -18.726 -7.335 23.586 1.00 96.69 105 GLN A C 1
ATOM 830 O O . GLN A 1 105 ? -17.684 -7.521 22.957 1.00 96.69 105 GLN A O 1
ATOM 835 N N . ASP A 1 106 ? -19.669 -6.484 23.179 1.00 97.19 106 ASP A N 1
ATOM 836 C CA . ASP A 1 106 ? -19.555 -5.706 21.946 1.00 97.19 106 ASP A CA 1
ATOM 837 C C . ASP A 1 106 ? -18.314 -4.807 21.979 1.00 97.19 106 ASP A C 1
ATOM 839 O O . ASP A 1 106 ? -17.538 -4.775 21.024 1.00 97.19 106 ASP A O 1
ATOM 843 N N . ILE A 1 107 ? -18.068 -4.107 23.094 1.00 96.44 107 ILE A N 1
ATOM 844 C CA . ILE A 1 107 ? -16.872 -3.268 23.266 1.00 96.44 107 ILE A CA 1
ATOM 845 C C . ILE A 1 107 ? -15.590 -4.097 23.114 1.00 96.44 107 ILE A C 1
ATOM 847 O O . ILE A 1 107 ? -14.640 -3.644 22.475 1.00 96.44 107 ILE A O 1
ATOM 851 N N . GLU A 1 108 ? -15.533 -5.296 23.690 1.00 97.31 108 GLU A N 1
ATOM 852 C CA . GLU A 1 108 ? -14.377 -6.190 23.566 1.00 97.31 108 GLU A CA 1
ATOM 853 C C . GLU A 1 108 ? -14.185 -6.711 22.136 1.00 97.31 108 GLU A C 1
ATOM 855 O O . GLU A 1 108 ? -13.053 -6.839 21.664 1.00 97.31 108 GLU A O 1
ATOM 860 N N . GLU A 1 109 ? -15.269 -6.998 21.417 1.00 98.12 109 GLU A N 1
ATOM 861 C CA . GLU A 1 109 ? -15.206 -7.364 20.003 1.00 98.12 109 GLU A CA 1
ATOM 862 C C . GLU A 1 109 ? -14.706 -6.198 19.141 1.00 98.12 109 GLU A C 1
ATOM 864 O O . GLU A 1 109 ? -13.803 -6.374 18.321 1.00 98.12 109 GLU A O 1
ATOM 869 N N . TRP A 1 110 ? -15.235 -4.993 19.352 1.00 97.75 110 TRP A N 1
ATOM 870 C CA . TRP A 1 110 ? -14.809 -3.800 18.623 1.00 97.75 110 TRP A CA 1
ATOM 871 C C . TRP A 1 110 ? -13.352 -3.441 18.897 1.00 97.75 110 TRP A C 1
ATOM 873 O O . TRP A 1 110 ? -12.635 -3.103 17.959 1.00 97.75 110 TRP A O 1
ATOM 88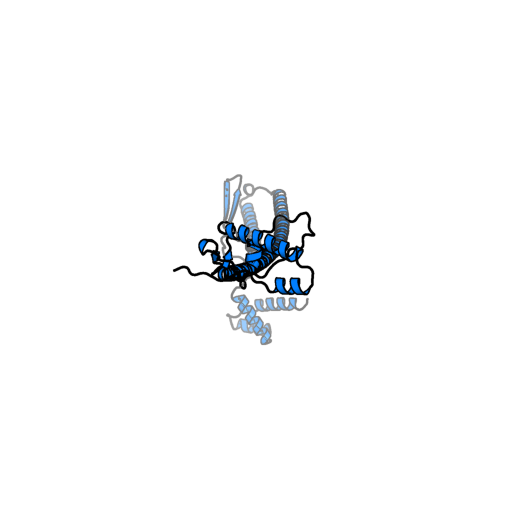3 N N . LYS A 1 111 ? -12.880 -3.581 20.141 1.00 97.88 111 LYS A N 1
ATOM 884 C CA . LYS A 1 111 ? -11.458 -3.404 20.473 1.00 97.88 111 LYS A CA 1
ATOM 885 C C . LYS A 1 111 ? -10.568 -4.365 19.687 1.00 97.88 111 LYS A C 1
ATOM 887 O O . LYS A 1 111 ? -9.599 -3.918 19.085 1.00 97.88 111 LYS A O 1
ATOM 892 N N . ARG A 1 112 ? -10.942 -5.649 19.612 1.00 98.00 112 ARG A N 1
ATOM 893 C CA . ARG A 1 112 ? -10.210 -6.643 18.807 1.00 98.00 112 ARG A CA 1
ATOM 894 C C . ARG A 1 112 ? -10.205 -6.300 17.317 1.00 98.00 112 ARG A C 1
ATOM 896 O O . ARG A 1 112 ? -9.176 -6.436 16.667 1.00 98.00 112 ARG A O 1
ATOM 903 N N . LYS A 1 113 ? -11.332 -5.830 16.769 1.00 98.31 113 LYS A N 1
ATOM 904 C CA . LYS A 1 113 ? -11.408 -5.393 15.361 1.00 98.31 113 LYS A CA 1
ATOM 905 C C . LYS A 1 113 ? -10.518 -4.185 15.081 1.00 98.31 113 LYS A C 1
ATOM 907 O O . LYS A 1 113 ? -9.913 -4.121 14.019 1.00 98.31 113 LYS A O 1
ATOM 912 N N . VAL A 1 114 ? -10.455 -3.228 16.005 1.00 97.81 114 VAL A N 1
ATOM 913 C CA . VAL A 1 114 ? -9.577 -2.058 15.870 1.00 97.81 114 VAL A CA 1
ATOM 914 C C . VAL A 1 114 ? -8.113 -2.488 15.878 1.00 97.81 114 VAL A C 1
ATOM 916 O O . VAL A 1 114 ? -7.377 -2.067 14.995 1.00 97.81 114 VAL A O 1
ATOM 919 N N . GLU A 1 115 ? -7.718 -3.371 16.793 1.00 98.06 115 GLU A N 1
ATOM 920 C CA . GLU A 1 115 ? -6.348 -3.893 16.870 1.00 98.06 115 GLU A CA 1
ATOM 921 C C . GLU A 1 115 ? -5.937 -4.639 15.585 1.00 98.06 115 GLU A C 1
ATOM 923 O O . GLU A 1 115 ? -4.891 -4.351 15.007 1.00 98.06 115 GLU A O 1
ATOM 928 N N . ASP A 1 116 ? -6.802 -5.515 15.060 1.00 98.25 116 ASP A N 1
ATOM 929 C CA . ASP A 1 116 ? -6.581 -6.209 13.780 1.00 98.25 116 ASP A CA 1
ATOM 930 C C . ASP A 1 116 ? -6.466 -5.230 12.594 1.00 98.25 116 ASP A C 1
ATOM 932 O O . ASP A 1 116 ? -5.617 -5.388 11.714 1.00 98.25 116 ASP A O 1
ATOM 936 N N . LEU A 1 117 ? -7.291 -4.179 12.566 1.00 97.94 117 LEU A N 1
ATOM 937 C CA . LEU A 1 117 ? -7.212 -3.146 11.530 1.00 97.94 117 LEU A CA 1
ATOM 938 C C . LEU A 1 117 ? -5.944 -2.297 11.643 1.00 97.94 117 LEU A C 1
ATOM 940 O O . LEU A 1 117 ? -5.371 -1.925 10.617 1.00 97.94 117 LEU A O 1
ATOM 944 N N . GLU A 1 118 ? -5.499 -1.982 12.856 1.00 97.81 118 GLU A N 1
ATOM 945 C CA . GLU A 1 118 ? -4.242 -1.274 13.090 1.00 97.81 118 GLU A CA 1
ATOM 946 C C . GLU A 1 118 ? -3.050 -2.111 12.626 1.00 97.81 118 GLU A C 1
ATOM 948 O O . GLU A 1 118 ? -2.198 -1.585 11.908 1.00 97.81 118 GLU A O 1
ATOM 953 N N . GLN A 1 119 ? -3.051 -3.415 12.914 1.00 98.12 119 GLN A N 1
ATOM 954 C CA . GLN A 1 119 ? -2.031 -4.340 12.429 1.00 98.12 119 GLN A CA 1
ATOM 955 C C . GLN A 1 119 ? -2.015 -4.423 10.892 1.00 98.12 119 GLN A C 1
ATOM 957 O O . GLN A 1 119 ? -0.970 -4.266 10.259 1.00 98.12 119 GLN A O 1
ATOM 962 N N . LYS A 1 120 ? -3.180 -4.590 10.256 1.00 98.12 120 LYS A N 1
ATOM 963 C CA . LYS A 1 120 ? -3.280 -4.610 8.785 1.00 98.12 120 LYS A CA 1
ATOM 964 C C . LYS A 1 120 ? -2.822 -3.301 8.156 1.00 98.12 120 LYS A C 1
ATOM 966 O O . LYS A 1 120 ? -2.204 -3.298 7.093 1.00 98.12 120 LYS A O 1
ATOM 971 N N . LYS A 1 121 ? -3.118 -2.171 8.802 1.00 97.81 121 LYS A N 1
ATOM 972 C CA . LYS A 1 121 ? -2.642 -0.858 8.364 1.00 97.81 121 LYS A CA 1
ATOM 973 C C . LYS A 1 121 ? -1.119 -0.784 8.431 1.00 97.81 121 LYS A C 1
ATOM 975 O O . LYS A 1 121 ? -0.522 -0.278 7.484 1.00 97.81 121 LYS A O 1
ATOM 980 N N . THR A 1 122 ? -0.496 -1.263 9.508 1.00 98.12 122 THR A N 1
ATOM 981 C CA . THR A 1 122 ? 0.969 -1.271 9.620 1.00 98.12 122 THR A CA 1
ATOM 982 C C . THR A 1 122 ? 1.608 -2.169 8.566 1.00 98.12 122 THR A C 1
ATOM 984 O O . THR A 1 122 ? 2.485 -1.701 7.845 1.00 98.12 122 THR A O 1
ATOM 987 N N . GLU A 1 123 ? 1.090 -3.383 8.370 1.00 98.19 123 GLU A N 1
ATOM 988 C CA . GLU A 1 123 ? 1.577 -4.320 7.346 1.00 98.19 123 GLU A CA 1
ATOM 989 C C . GLU A 1 123 ? 1.480 -3.720 5.934 1.00 98.19 123 GLU A C 1
ATOM 991 O O . GLU A 1 123 ? 2.413 -3.809 5.135 1.00 98.19 123 GLU A O 1
ATOM 996 N N . LEU A 1 124 ? 0.368 -3.045 5.622 1.00 98.19 124 LEU A N 1
ATOM 997 C CA . LEU A 1 124 ? 0.181 -2.404 4.322 1.00 98.19 124 LEU A CA 1
ATOM 998 C C . LEU A 1 124 ? 1.148 -1.232 4.109 1.00 98.19 124 LEU A C 1
ATOM 1000 O O . LEU A 1 124 ? 1.650 -1.042 3.001 1.00 98.19 124 LEU A O 1
ATOM 1004 N N . VAL A 1 125 ? 1.407 -0.434 5.148 1.00 98.25 125 VAL A N 1
ATOM 1005 C CA . VAL A 1 125 ? 2.357 0.685 5.072 1.00 98.25 125 VAL A CA 1
ATOM 1006 C C . VAL A 1 125 ? 3.776 0.174 4.837 1.00 98.25 125 VAL A C 1
ATOM 1008 O O . VAL A 1 125 ? 4.467 0.717 3.976 1.00 98.25 125 VAL A O 1
ATOM 1011 N N . GLU A 1 126 ? 4.192 -0.882 5.533 1.00 98.00 126 GLU A N 1
ATOM 1012 C CA . GLU A 1 126 ? 5.503 -1.511 5.334 1.00 98.00 126 GLU A CA 1
ATOM 1013 C C . GLU A 1 126 ? 5.643 -2.077 3.915 1.00 98.00 126 GLU A C 1
ATOM 1015 O O . GLU A 1 126 ? 6.628 -1.803 3.227 1.00 98.00 126 GLU A O 1
ATOM 1020 N N . ALA A 1 127 ? 4.617 -2.778 3.420 1.00 98.06 127 ALA A N 1
ATOM 1021 C CA . ALA A 1 127 ? 4.604 -3.298 2.055 1.00 98.06 127 ALA A CA 1
ATOM 1022 C C . ALA A 1 127 ? 4.701 -2.180 0.999 1.00 98.06 127 ALA A C 1
ATOM 1024 O O . ALA A 1 127 ? 5.408 -2.322 -0.001 1.00 98.06 127 ALA A O 1
ATOM 1025 N N . LEU A 1 128 ? 4.018 -1.050 1.218 1.00 98.00 128 LEU A N 1
ATOM 1026 C CA . LEU A 1 128 ? 4.096 0.111 0.329 1.00 98.00 128 LEU A CA 1
ATOM 1027 C C . LEU A 1 128 ? 5.479 0.770 0.355 1.00 98.00 128 LEU A C 1
ATOM 1029 O O . LEU A 1 128 ? 5.979 1.162 -0.699 1.00 98.00 128 LEU A O 1
ATOM 1033 N N . GLN A 1 129 ? 6.101 0.887 1.528 1.00 97.88 129 GLN A N 1
ATOM 1034 C CA . GLN A 1 129 ? 7.452 1.434 1.660 1.00 97.88 129 GLN A CA 1
ATOM 1035 C C . GLN A 1 129 ? 8.480 0.570 0.927 1.00 97.88 129 GLN A C 1
ATOM 1037 O O . GLN A 1 129 ? 9.307 1.107 0.190 1.00 97.88 129 GLN A O 1
ATOM 1042 N N . GLU A 1 130 ? 8.391 -0.754 1.055 1.00 97.75 130 GLU A N 1
ATOM 1043 C CA . GLU A 1 130 ? 9.295 -1.663 0.350 1.00 97.75 130 GLU A CA 1
ATOM 1044 C C . GLU A 1 130 ? 9.083 -1.612 -1.169 1.00 97.75 130 GLU A C 1
ATOM 1046 O O . GLU A 1 130 ? 10.045 -1.532 -1.933 1.00 97.75 130 GLU A O 1
ATOM 1051 N N . ALA A 1 131 ? 7.829 -1.566 -1.630 1.00 97.81 131 ALA A N 1
ATOM 1052 C CA . ALA A 1 131 ? 7.529 -1.430 -3.054 1.00 97.81 131 ALA A CA 1
ATOM 1053 C C . ALA A 1 131 ? 8.079 -0.120 -3.649 1.00 97.81 131 ALA A C 1
ATOM 1055 O O . ALA A 1 131 ? 8.579 -0.115 -4.777 1.00 97.81 131 ALA A O 1
ATOM 1056 N N . LEU A 1 132 ? 8.008 0.986 -2.899 1.00 97.44 132 LEU A N 1
ATOM 1057 C CA . LEU A 1 132 ? 8.616 2.257 -3.297 1.00 97.44 132 LEU A CA 1
ATOM 1058 C C . LEU A 1 132 ? 10.141 2.150 -3.358 1.00 97.44 132 LEU A C 1
ATOM 1060 O O . LEU A 1 132 ? 10.723 2.536 -4.368 1.00 97.44 132 LEU A O 1
ATOM 1064 N N . ARG A 1 133 ? 10.771 1.547 -2.344 1.00 97.44 133 ARG A N 1
ATOM 1065 C CA . ARG A 1 133 ? 12.226 1.343 -2.291 1.00 97.44 133 ARG A CA 1
ATOM 1066 C C . ARG A 1 133 ? 12.736 0.575 -3.513 1.00 97.44 133 ARG A C 1
ATOM 1068 O O . ARG A 1 133 ? 13.647 1.037 -4.194 1.00 97.44 133 ARG A O 1
ATOM 1075 N N . VAL A 1 134 ? 12.103 -0.553 -3.836 1.00 97.50 134 VAL A N 1
ATOM 1076 C CA . VAL A 1 134 ? 12.449 -1.370 -5.013 1.00 97.50 134 VAL A CA 1
ATOM 1077 C C . VAL A 1 134 ? 12.259 -0.584 -6.312 1.00 97.50 134 VAL A C 1
ATOM 1079 O O . VAL A 1 134 ? 13.068 -0.680 -7.238 1.00 97.50 134 VAL A O 1
ATOM 1082 N N . LYS A 1 135 ? 11.192 0.216 -6.401 1.00 97.56 135 LYS A N 1
ATOM 1083 C CA . LYS A 1 135 ? 10.932 1.040 -7.582 1.00 97.56 135 LYS A CA 1
ATOM 1084 C C . LYS A 1 135 ? 11.999 2.121 -7.767 1.00 97.56 135 LYS A C 1
ATOM 1086 O O . LYS A 1 135 ? 12.431 2.328 -8.899 1.00 97.56 135 LYS A O 1
ATOM 1091 N N . ASP A 1 136 ? 12.436 2.767 -6.692 1.00 97.44 136 ASP A N 1
ATOM 1092 C CA . ASP A 1 136 ? 13.482 3.791 -6.736 1.00 97.44 136 ASP A CA 1
ATOM 1093 C C . ASP A 1 136 ? 14.838 3.195 -7.140 1.00 97.44 136 ASP A C 1
ATOM 1095 O O . ASP A 1 136 ? 15.555 3.773 -7.956 1.00 97.44 136 ASP A O 1
ATOM 1099 N N . GLU A 1 137 ? 15.174 1.999 -6.650 1.00 97.06 137 GLU A N 1
ATOM 1100 C CA . GLU A 1 137 ? 16.371 1.263 -7.083 1.00 97.06 137 GLU A CA 1
ATOM 1101 C C . GLU A 1 137 ? 16.328 0.947 -8.584 1.00 97.06 137 GLU A C 1
ATOM 1103 O O . GLU A 1 137 ? 17.277 1.249 -9.311 1.00 97.06 137 GLU A O 1
ATOM 1108 N N . CYS A 1 138 ? 15.195 0.433 -9.072 1.00 96.56 138 CYS A N 1
ATOM 1109 C CA . CYS A 1 138 ? 14.995 0.150 -10.493 1.00 96.56 138 CYS A CA 1
ATOM 1110 C C . CYS A 1 138 ? 15.092 1.416 -11.362 1.00 96.56 138 CYS A C 1
ATOM 1112 O O . CYS A 1 138 ? 15.679 1.391 -12.447 1.00 96.56 138 CYS A O 1
ATOM 1114 N N . LEU A 1 139 ? 14.524 2.535 -10.902 1.00 97.06 139 LEU A N 1
ATOM 1115 C CA . LEU A 1 139 ? 14.614 3.815 -11.605 1.00 97.06 139 LEU A CA 1
ATOM 1116 C C . LEU A 1 139 ? 16.062 4.300 -11.687 1.00 97.06 139 LEU A C 1
ATOM 1118 O O . LEU A 1 139 ? 16.514 4.642 -12.777 1.00 97.06 139 LEU A O 1
ATOM 1122 N N . ASN A 1 140 ? 16.809 4.234 -10.584 1.00 97.19 140 ASN A N 1
ATOM 1123 C CA . ASN A 1 140 ? 18.219 4.619 -10.551 1.00 97.19 140 ASN A CA 1
ATOM 1124 C C . ASN A 1 140 ? 19.077 3.786 -11.518 1.00 97.19 140 ASN A C 1
ATOM 1126 O O . ASN A 1 140 ? 19.997 4.309 -12.150 1.00 97.19 140 ASN A O 1
ATOM 1130 N N . GLU A 1 141 ? 18.808 2.485 -11.649 1.00 97.38 141 GLU A N 1
ATOM 1131 C CA . GLU A 1 141 ? 19.489 1.640 -12.638 1.00 97.38 141 GLU A CA 1
ATOM 1132 C C . GLU A 1 141 ? 19.173 2.075 -14.070 1.00 97.38 141 GLU A C 1
ATOM 1134 O O . GLU A 1 141 ? 20.087 2.276 -14.874 1.00 97.38 141 GLU A O 1
ATOM 1139 N N . LYS A 1 142 ? 17.894 2.310 -14.376 1.00 96.69 142 LYS A N 1
ATOM 1140 C CA . LYS A 1 142 ? 17.480 2.781 -15.703 1.00 96.69 142 LYS A CA 1
ATOM 1141 C C . LYS A 1 142 ? 18.052 4.153 -16.041 1.00 96.69 142 LYS A C 1
ATOM 1143 O O . LYS A 1 142 ? 18.442 4.374 -17.183 1.00 96.69 142 LYS A O 1
ATOM 1148 N N . GLU A 1 143 ? 18.143 5.061 -15.076 1.00 97.75 143 GLU A N 1
ATOM 1149 C CA . GLU A 1 143 ? 18.769 6.372 -15.264 1.00 97.75 143 GLU A CA 1
ATOM 1150 C C . GLU A 1 143 ? 20.255 6.252 -15.617 1.00 97.75 143 GLU A C 1
ATOM 1152 O O . GLU A 1 143 ? 20.727 6.939 -16.526 1.00 97.75 143 GLU A O 1
ATOM 1157 N N . LYS A 1 144 ? 20.988 5.330 -14.976 1.00 97.62 144 LYS A N 1
ATOM 1158 C CA . LYS A 1 144 ? 22.388 5.044 -15.335 1.00 97.62 144 LYS A CA 1
ATOM 1159 C C . LYS A 1 144 ? 22.511 4.537 -16.768 1.00 97.62 144 LYS A C 1
ATOM 1161 O O . LYS A 1 144 ? 23.429 4.942 -17.479 1.00 97.62 144 LYS A O 1
ATOM 1166 N N . ASP A 1 145 ? 21.610 3.666 -17.205 1.00 97.31 145 ASP A N 1
ATOM 1167 C CA . ASP A 1 145 ? 21.647 3.134 -18.568 1.00 97.31 145 ASP A CA 1
ATOM 1168 C C . ASP A 1 145 ? 21.250 4.182 -19.611 1.00 97.31 145 ASP A C 1
ATOM 1170 O O . ASP A 1 145 ? 21.900 4.284 -20.653 1.00 97.31 145 ASP A O 1
ATOM 1174 N N . ILE A 1 146 ? 20.268 5.036 -19.306 1.00 97.44 146 ILE A N 1
ATOM 1175 C CA . ILE A 1 146 ? 19.939 6.204 -20.132 1.00 97.44 146 ILE A CA 1
ATOM 1176 C C . ILE A 1 146 ? 21.157 7.122 -20.261 1.00 97.44 146 ILE A C 1
ATOM 1178 O O . ILE A 1 146 ? 21.460 7.568 -21.368 1.00 97.44 146 ILE A O 1
ATOM 1182 N N . ALA A 1 147 ? 21.888 7.380 -19.173 1.00 97.69 147 ALA A N 1
ATOM 1183 C CA . ALA A 1 147 ? 23.092 8.205 -19.210 1.00 97.69 147 ALA A CA 1
ATOM 1184 C C . ALA A 1 147 ? 24.169 7.606 -20.133 1.00 97.69 147 ALA A C 1
ATOM 1186 O O . ALA A 1 147 ? 24.675 8.310 -21.008 1.00 97.69 147 ALA A O 1
ATOM 1187 N N . LYS A 1 148 ? 24.450 6.298 -20.019 1.00 97.75 148 LYS A N 1
ATOM 1188 C CA . LYS A 1 148 ? 25.405 5.593 -20.899 1.00 97.75 148 LYS A CA 1
ATOM 1189 C C . LYS A 1 148 ? 24.992 5.657 -22.370 1.00 97.75 148 LYS A C 1
ATOM 1191 O O . LYS A 1 148 ? 25.812 5.966 -23.230 1.00 97.75 148 LYS A O 1
ATOM 1196 N N . LEU A 1 149 ? 23.723 5.379 -22.672 1.00 96.38 149 LEU A N 1
ATOM 1197 C CA . LEU A 1 149 ? 23.209 5.426 -24.045 1.00 96.38 149 LEU A CA 1
ATOM 1198 C C . LEU A 1 149 ? 23.254 6.845 -24.615 1.00 96.38 149 LEU A C 1
ATOM 1200 O O . LEU A 1 149 ? 23.552 7.038 -25.791 1.00 96.38 149 LEU A O 1
ATOM 1204 N N . THR A 1 150 ? 22.992 7.849 -23.780 1.00 97.00 150 THR A N 1
ATOM 1205 C CA . THR A 1 150 ? 23.086 9.258 -24.171 1.00 97.00 150 THR A CA 1
ATOM 1206 C C . THR A 1 150 ? 24.526 9.629 -24.521 1.00 97.00 150 THR A C 1
ATOM 1208 O O . THR A 1 150 ? 24.753 10.271 -25.544 1.00 97.00 150 THR A O 1
ATOM 1211 N N . GLU A 1 151 ? 25.502 9.183 -23.729 1.00 97.50 151 GLU A N 1
ATOM 1212 C CA . GLU A 1 151 ? 26.928 9.382 -24.008 1.00 97.50 151 GLU A CA 1
ATOM 1213 C C . GLU A 1 151 ? 27.354 8.704 -25.320 1.00 97.50 151 GLU A C 1
ATOM 1215 O O . GLU A 1 151 ? 27.964 9.342 -26.181 1.00 97.50 151 GLU A O 1
ATOM 1220 N N . GLN A 1 152 ? 26.963 7.443 -25.527 1.00 96.50 152 GLN A N 1
ATOM 1221 C CA . GLN A 1 152 ? 27.244 6.713 -26.767 1.00 96.50 152 GLN A CA 1
ATOM 1222 C C . GLN A 1 152 ? 26.624 7.396 -27.989 1.00 96.50 152 GLN A C 1
ATOM 1224 O O . GLN A 1 152 ? 27.294 7.569 -29.006 1.00 96.50 152 GLN A O 1
ATOM 1229 N N . ASN A 1 153 ? 25.372 7.844 -27.890 1.00 96.00 153 ASN A N 1
ATOM 1230 C CA . ASN A 1 153 ? 24.717 8.579 -28.970 1.00 96.00 153 ASN A CA 1
ATOM 1231 C C . ASN A 1 153 ? 25.436 9.895 -29.283 1.00 96.00 153 ASN A C 1
ATOM 1233 O O . ASN A 1 153 ? 25.584 10.247 -30.451 1.00 96.00 153 ASN A O 1
ATOM 1237 N N . GLN A 1 154 ? 25.924 10.612 -28.267 1.00 96.56 154 GLN A N 1
ATOM 1238 C CA . GLN A 1 154 ? 26.721 11.821 -28.480 1.00 96.56 154 GLN A CA 1
ATOM 1239 C C . GLN A 1 154 ? 28.053 11.520 -29.178 1.00 96.56 154 GLN A C 1
ATOM 1241 O O . GLN A 1 154 ? 28.464 12.287 -30.047 1.00 96.56 154 GLN A O 1
ATOM 1246 N N . GLU A 1 155 ? 28.729 10.425 -28.824 1.00 95.88 155 GLU A N 1
ATOM 1247 C CA . GLU A 1 155 ? 29.953 9.980 -29.504 1.00 95.88 155 GLU A CA 1
ATOM 1248 C C . GLU A 1 155 ? 29.684 9.640 -30.974 1.00 95.88 155 GLU A C 1
ATOM 1250 O O . GLU A 1 155 ? 30.355 10.149 -31.872 1.00 95.88 155 GLU A O 1
ATOM 1255 N N . LEU A 1 156 ? 28.644 8.849 -31.243 1.00 94.69 156 LEU A N 1
ATOM 1256 C CA . LEU A 1 156 ? 28.242 8.501 -32.605 1.00 94.69 156 LEU A CA 1
ATOM 1257 C C . LEU A 1 156 ? 27.884 9.744 -33.422 1.00 94.69 156 LEU A C 1
ATOM 1259 O O . LEU A 1 156 ? 28.322 9.873 -34.564 1.00 94.69 156 LEU A O 1
ATOM 1263 N N . GLN A 1 157 ? 27.166 10.699 -32.830 1.00 93.81 157 GLN A N 1
ATOM 1264 C CA . GLN A 1 157 ? 26.852 11.961 -33.492 1.00 93.81 157 GLN A CA 1
ATOM 1265 C C . GLN A 1 157 ? 28.121 12.761 -33.815 1.00 93.81 157 GLN A C 1
ATOM 1267 O O . GLN A 1 157 ? 28.231 13.328 -34.902 1.00 93.81 157 GLN A O 1
ATOM 1272 N N . ARG A 1 158 ? 29.109 12.784 -32.909 1.00 94.12 158 ARG A N 1
ATOM 1273 C CA . ARG A 1 158 ? 30.416 13.411 -33.165 1.00 94.12 158 ARG A CA 1
ATOM 1274 C C . ARG A 1 158 ? 31.138 12.737 -34.332 1.00 94.12 158 ARG A C 1
ATOM 1276 O O . ARG A 1 158 ? 31.664 13.442 -35.193 1.00 94.12 158 ARG A O 1
ATOM 1283 N N . HIS A 1 159 ? 31.111 11.408 -34.412 1.00 91.31 159 HIS A N 1
ATOM 1284 C CA . HIS A 1 159 ? 31.674 10.673 -35.544 1.00 91.31 159 HIS A CA 1
ATOM 1285 C C . HIS A 1 159 ? 30.965 10.981 -36.865 1.00 91.31 159 HIS A C 1
ATOM 1287 O O . HIS A 1 159 ? 31.646 11.242 -37.857 1.00 91.31 159 HIS A O 1
ATOM 1293 N N . ILE A 1 160 ? 29.629 10.994 -36.883 1.00 87.06 160 ILE A N 1
ATOM 1294 C CA . ILE A 1 160 ? 28.843 11.344 -38.074 1.00 87.06 160 ILE A CA 1
ATOM 1295 C C . ILE A 1 160 ? 29.221 12.748 -38.548 1.00 87.06 160 ILE A C 1
ATOM 1297 O O . ILE A 1 160 ? 29.638 12.910 -39.693 1.00 87.06 160 ILE A O 1
ATOM 1301 N N . ASN A 1 161 ? 29.198 13.736 -37.650 1.00 89.31 161 ASN A N 1
ATOM 1302 C CA . ASN A 1 161 ? 29.541 15.118 -37.984 1.00 89.31 161 ASN A CA 1
ATOM 1303 C C . ASN A 1 161 ? 30.981 15.239 -38.522 1.00 89.31 161 ASN A C 1
ATOM 1305 O O . ASN A 1 161 ? 31.238 15.988 -39.464 1.00 89.31 161 ASN A O 1
ATOM 1309 N N . ALA A 1 162 ? 31.935 14.493 -37.953 1.00 87.88 162 ALA A N 1
ATOM 1310 C CA . ALA A 1 162 ? 33.317 14.476 -38.429 1.00 87.88 162 ALA A CA 1
ATOM 1311 C C . ALA A 1 162 ? 33.443 13.854 -39.831 1.00 87.88 162 ALA A C 1
ATOM 1313 O O . ALA A 1 162 ? 34.210 14.345 -40.662 1.00 87.88 162 ALA A O 1
ATOM 1314 N N . LEU A 1 163 ? 32.694 12.785 -40.113 1.00 82.12 163 LEU A N 1
ATOM 1315 C CA . LEU A 1 163 ? 32.655 12.165 -41.437 1.00 82.12 163 LEU A CA 1
ATOM 1316 C C . LEU A 1 163 ? 32.005 13.087 -42.471 1.00 82.12 163 LEU A C 1
ATOM 1318 O O . LEU A 1 163 ? 32.548 13.233 -43.563 1.00 82.12 163 LEU A O 1
ATOM 1322 N N . GLU A 1 164 ? 30.902 13.748 -42.124 1.00 82.06 164 GLU A N 1
ATOM 1323 C CA . GLU A 1 164 ? 30.226 14.723 -42.985 1.00 82.06 164 GLU A CA 1
ATOM 1324 C C . GLU A 1 164 ? 31.111 15.942 -43.278 1.00 82.06 164 GLU A C 1
ATOM 1326 O O . GLU A 1 164 ? 31.223 16.358 -44.432 1.00 82.06 164 GLU A O 1
ATOM 1331 N N . GLY A 1 165 ? 31.820 16.464 -42.270 1.00 77.94 165 GLY A N 1
ATOM 1332 C CA . GLY A 1 165 ? 32.793 17.546 -42.445 1.00 77.94 165 GLY A CA 1
ATOM 1333 C C . GLY A 1 165 ? 33.923 17.161 -43.404 1.00 77.94 165 GLY A C 1
ATOM 1334 O O . GLY A 1 165 ? 34.220 17.890 -44.351 1.00 77.94 165 GLY A O 1
ATOM 1335 N N . ARG A 1 166 ? 34.486 15.957 -43.238 1.00 71.31 166 ARG A N 1
ATOM 1336 C CA . ARG A 1 166 ? 35.493 15.413 -44.164 1.00 71.31 166 ARG A CA 1
ATOM 1337 C C . ARG A 1 166 ? 34.932 15.182 -45.566 1.00 71.31 166 ARG A C 1
ATOM 1339 O O . ARG A 1 166 ? 35.658 15.357 -46.541 1.00 71.31 166 ARG A O 1
ATOM 1346 N N . LEU A 1 167 ? 33.660 14.808 -45.697 1.00 64.00 167 LEU A N 1
ATOM 1347 C CA . LEU A 1 167 ? 33.008 14.646 -46.998 1.00 64.00 167 LEU A CA 1
ATOM 1348 C C . LEU A 1 167 ? 32.905 15.987 -47.747 1.00 64.00 167 LEU A C 1
ATOM 1350 O O . LEU A 1 167 ? 33.065 16.013 -48.966 1.00 64.00 167 LEU A O 1
ATOM 1354 N N . GLY A 1 168 ? 32.702 17.093 -47.022 1.00 59.97 168 GLY A N 1
ATOM 1355 C CA . GLY A 1 168 ? 32.736 18.453 -47.568 1.00 59.97 168 GLY A CA 1
ATOM 1356 C C . GLY A 1 168 ? 34.130 18.908 -48.022 1.00 59.97 168 GLY A C 1
ATOM 1357 O O . GLY A 1 168 ? 34.249 19.612 -49.024 1.00 59.97 168 GLY A O 1
ATOM 1358 N N . GLU A 1 169 ? 35.189 18.473 -47.332 1.00 56.66 169 GLU A N 1
ATOM 1359 C CA . GLU A 1 169 ? 36.587 18.776 -47.682 1.00 56.66 169 GLU A CA 1
ATOM 1360 C C . GLU A 1 169 ? 37.111 17.946 -48.863 1.00 56.66 169 GLU A C 1
ATOM 1362 O O . GLU A 1 169 ? 37.940 18.422 -49.643 1.00 56.66 169 GLU A O 1
ATOM 1367 N N . VAL A 1 170 ? 36.594 16.727 -49.061 1.00 55.44 170 VAL A N 1
ATOM 1368 C CA . VAL A 1 170 ? 36.865 15.893 -50.247 1.00 55.44 170 VAL A CA 1
ATOM 1369 C C . VAL A 1 170 ? 36.021 16.391 -51.430 1.00 55.44 170 VAL A C 1
ATOM 1371 O O . VAL A 1 170 ? 35.266 15.665 -52.076 1.00 55.44 170 VAL A O 1
ATOM 1374 N N . GLY A 1 171 ? 36.163 17.676 -51.753 1.00 52.16 171 GLY A N 1
ATOM 1375 C CA . GLY A 1 171 ? 35.702 18.218 -53.020 1.00 52.16 171 GLY A CA 1
ATOM 1376 C C . GLY A 1 171 ? 36.400 17.471 -54.154 1.00 52.16 171 GLY A C 1
ATOM 1377 O O . GLY A 1 171 ? 37.627 17.385 -54.201 1.00 52.16 171 GLY A O 1
ATOM 1378 N N . CYS A 1 172 ? 35.634 16.899 -55.082 1.00 54.41 172 CYS A N 1
ATOM 1379 C CA . CYS A 1 172 ? 36.193 16.267 -56.273 1.00 54.41 172 CYS A CA 1
ATOM 1380 C C . CYS A 1 172 ? 36.920 17.329 -57.120 1.00 54.41 172 CYS A C 1
ATOM 1382 O O . CYS A 1 172 ? 36.300 18.004 -57.936 1.00 54.41 172 CYS A O 1
ATOM 1384 N N . THR A 1 173 ? 38.238 17.466 -56.956 1.00 56.41 173 THR A N 1
ATOM 1385 C CA . THR A 1 173 ? 39.095 18.432 -57.679 1.00 56.41 173 THR A CA 1
ATOM 1386 C C . THR A 1 173 ? 39.368 18.046 -59.142 1.00 56.41 173 THR A C 1
ATOM 1388 O O . THR A 1 173 ? 40.124 18.714 -59.846 1.00 56.41 173 THR A O 1
ATOM 1391 N N . GLY A 1 174 ? 38.763 16.957 -59.624 1.00 64.44 174 GLY A N 1
ATOM 1392 C CA . GLY A 1 174 ? 38.922 16.451 -60.986 1.00 64.44 174 GLY A CA 1
ATOM 1393 C C . GLY A 1 174 ? 37.906 17.014 -61.985 1.00 64.44 174 GLY A C 1
ATOM 1394 O O . GLY A 1 174 ? 36.844 17.512 -61.619 1.00 64.44 174 GLY A O 1
ATOM 1395 N N . LYS A 1 175 ? 38.214 16.865 -63.282 1.00 66.06 175 LYS A N 1
ATOM 1396 C CA . LYS A 1 175 ? 37.269 17.139 -64.380 1.00 66.06 175 LYS A CA 1
ATOM 1397 C C . LYS A 1 175 ? 35.962 16.379 -64.158 1.00 66.06 175 LYS A C 1
ATOM 1399 O O . LYS A 1 175 ? 35.990 15.194 -63.812 1.00 66.06 175 LYS A O 1
ATOM 1404 N N . LYS A 1 176 ? 34.826 17.037 -64.405 1.00 70.19 176 LYS A N 1
ATOM 1405 C CA . LYS A 1 176 ? 33.506 16.410 -64.243 1.00 70.19 176 LYS A CA 1
ATOM 1406 C C . LYS A 1 176 ? 33.364 15.238 -65.216 1.00 70.19 176 LYS A C 1
ATOM 1408 O O . LYS A 1 176 ? 33.964 15.236 -66.290 1.00 70.19 176 LYS A O 1
ATOM 1413 N N . LEU A 1 177 ? 32.546 14.239 -64.877 1.00 67.38 177 LEU A N 1
ATOM 1414 C CA . LEU A 1 177 ? 32.369 13.043 -65.714 1.00 67.38 177 LEU A CA 1
ATOM 1415 C C . LEU A 1 177 ? 31.940 13.412 -67.152 1.00 67.38 177 LEU A C 1
ATOM 1417 O O . LEU A 1 177 ? 32.445 12.829 -68.109 1.00 67.38 177 LEU A O 1
ATOM 1421 N N . GLY A 1 178 ? 31.097 14.441 -67.307 1.00 65.94 178 GLY A N 1
ATOM 1422 C CA . GLY A 1 178 ? 30.672 15.007 -68.595 1.00 65.94 178 GLY A CA 1
ATOM 1423 C C . GLY A 1 178 ? 31.758 15.737 -69.404 1.00 65.94 178 GLY A C 1
ATOM 1424 O O . GLY A 1 178 ? 31.544 16.030 -70.576 1.00 65.94 178 GLY A O 1
ATOM 1425 N N . GLU A 1 179 ? 32.934 15.989 -68.830 1.00 71.62 179 GLU A N 1
ATOM 1426 C CA . GLU A 1 179 ? 34.072 16.673 -69.471 1.00 71.62 179 GLU A CA 1
ATOM 1427 C C . GLU A 1 179 ? 35.172 15.684 -69.912 1.00 71.62 179 GLU A C 1
ATOM 1429 O O . GLU A 1 179 ? 36.145 16.063 -70.563 1.00 71.62 179 GLU A O 1
ATOM 1434 N N . LEU A 1 180 ? 35.022 14.395 -69.586 1.00 74.50 180 LEU A N 1
ATOM 1435 C CA . LEU A 1 180 ? 35.944 13.327 -69.986 1.00 74.50 180 LEU A CA 1
ATOM 1436 C C . LEU A 1 180 ? 35.561 12.739 -71.353 1.00 74.50 180 LEU A C 1
ATOM 1438 O O . LEU A 1 180 ? 34.388 12.738 -71.727 1.00 74.50 180 LEU A O 1
ATOM 1442 N N . GLY A 1 181 ? 36.520 12.178 -72.096 1.00 77.31 181 GLY A N 1
ATOM 1443 C CA . GLY A 1 181 ? 36.223 11.423 -73.324 1.00 77.31 181 GLY A CA 1
ATOM 1444 C C . GLY A 1 181 ? 35.525 10.086 -73.029 1.00 77.31 181 GLY A C 1
ATOM 1445 O O . GLY A 1 181 ? 35.696 9.529 -71.944 1.00 77.31 181 GLY A O 1
ATOM 1446 N N . LEU A 1 182 ? 34.775 9.523 -73.989 1.00 75.00 182 LEU A N 1
ATOM 1447 C CA . LEU A 1 182 ? 33.958 8.306 -73.792 1.00 75.00 182 LEU A CA 1
ATOM 1448 C C . LEU A 1 182 ? 34.730 7.140 -73.142 1.00 75.00 182 LEU A C 1
ATOM 1450 O O . LEU A 1 182 ? 34.281 6.588 -72.140 1.00 75.00 182 LEU A O 1
ATOM 1454 N N . LYS A 1 183 ? 35.937 6.818 -73.631 1.00 78.06 183 LYS A N 1
ATOM 1455 C CA . LYS A 1 183 ? 36.782 5.751 -73.052 1.00 78.06 183 LYS A CA 1
ATOM 1456 C C . LYS A 1 183 ? 37.219 6.046 -71.609 1.00 78.06 183 LYS A C 1
ATOM 1458 O O . LYS A 1 183 ? 37.308 5.128 -70.797 1.00 78.06 183 LYS A O 1
ATOM 1463 N N . GLN A 1 184 ? 37.496 7.309 -71.278 1.00 76.12 184 GLN A N 1
ATOM 1464 C CA . GLN A 1 184 ? 37.875 7.720 -69.921 1.00 76.12 184 GLN A CA 1
ATOM 1465 C C . GLN A 1 184 ? 36.674 7.675 -68.971 1.00 76.12 184 GLN A C 1
ATOM 1467 O O . GLN A 1 184 ? 36.828 7.208 -67.844 1.00 76.12 184 GLN A O 1
ATOM 1472 N N . ARG A 1 185 ? 35.477 8.065 -69.437 1.00 77.44 185 ARG A N 1
ATOM 1473 C CA . ARG A 1 185 ? 34.224 7.908 -68.680 1.00 77.44 185 ARG A CA 1
ATOM 1474 C C . ARG A 1 185 ? 33.963 6.449 -68.342 1.00 77.44 185 ARG A C 1
ATOM 1476 O O . ARG A 1 185 ? 33.744 6.143 -67.178 1.00 77.44 185 ARG A O 1
ATOM 1483 N N . SER A 1 186 ? 34.057 5.545 -69.319 1.00 74.31 186 SER A N 1
ATOM 1484 C CA . SER A 1 186 ? 33.851 4.110 -69.081 1.00 74.31 186 SER A CA 1
ATOM 1485 C C . SER A 1 186 ? 34.848 3.539 -68.072 1.00 74.31 186 SER A C 1
ATOM 1487 O O . SER A 1 186 ? 34.454 2.768 -67.203 1.00 74.31 186 SER A O 1
ATOM 1489 N N . ARG A 1 187 ? 36.128 3.941 -68.134 1.00 77.38 187 ARG A N 1
ATOM 1490 C CA . ARG A 1 187 ? 37.140 3.522 -67.146 1.00 77.38 187 ARG A CA 1
ATOM 1491 C C . ARG A 1 187 ? 36.817 4.034 -65.742 1.00 77.38 187 ARG A C 1
ATOM 1493 O O . ARG A 1 187 ? 36.841 3.244 -64.806 1.00 77.38 187 ARG A O 1
ATOM 1500 N N . ARG A 1 188 ? 36.468 5.318 -65.600 1.00 77.69 188 ARG A N 1
ATOM 1501 C CA . ARG A 1 188 ? 36.094 5.915 -64.306 1.00 77.69 188 ARG A CA 1
ATOM 1502 C C . ARG A 1 188 ? 34.812 5.321 -63.733 1.00 77.69 188 ARG A C 1
ATOM 1504 O O . ARG A 1 188 ? 34.754 5.063 -62.539 1.00 77.69 188 ARG A O 1
ATOM 1511 N N . LEU A 1 189 ? 33.819 5.039 -64.573 1.00 77.25 189 LEU A N 1
ATOM 1512 C CA . LEU A 1 189 ? 32.584 4.385 -64.148 1.00 77.25 189 LEU A CA 1
ATOM 1513 C C . LEU A 1 189 ? 32.836 2.935 -63.706 1.00 77.25 189 LEU A C 1
ATOM 1515 O O . LEU A 1 189 ? 32.263 2.495 -62.716 1.00 77.25 189 LEU A O 1
ATOM 1519 N N . LYS A 1 190 ? 33.735 2.210 -64.389 1.00 79.81 190 LYS A N 1
ATOM 1520 C CA . LYS A 1 190 ? 34.148 0.857 -63.985 1.00 79.81 190 LYS A CA 1
ATOM 1521 C C . LYS A 1 190 ? 34.903 0.863 -62.652 1.00 79.81 190 LYS A C 1
ATOM 1523 O O . LYS A 1 190 ? 34.637 0.011 -61.816 1.00 79.81 190 LYS A O 1
ATOM 1528 N N . GLU A 1 191 ? 35.793 1.833 -62.445 1.00 80.19 191 GLU A N 1
ATOM 1529 C CA . GLU A 1 191 ? 36.511 2.028 -61.176 1.00 80.19 191 GLU A CA 1
ATOM 1530 C C . GLU A 1 191 ? 35.553 2.387 -60.028 1.00 80.19 191 GLU A C 1
ATOM 1532 O O . GLU A 1 191 ? 35.662 1.843 -58.929 1.00 80.19 191 GLU A O 1
ATOM 1537 N N . LEU A 1 192 ? 34.577 3.262 -60.287 1.00 80.06 192 LEU A N 1
ATOM 1538 C CA . LEU A 1 192 ? 33.531 3.591 -59.321 1.00 80.06 192 LEU A CA 1
ATOM 1539 C C . LEU A 1 192 ? 32.696 2.355 -58.975 1.00 80.06 192 LEU A C 1
ATOM 1541 O O . LEU A 1 192 ? 32.467 2.098 -57.799 1.00 80.06 192 LEU A O 1
ATOM 1545 N N . LYS A 1 193 ? 32.303 1.560 -59.979 1.00 78.12 193 LYS A N 1
ATOM 1546 C CA . LYS A 1 193 ? 31.572 0.304 -59.777 1.00 78.12 193 LYS A CA 1
ATOM 1547 C C . LYS A 1 193 ? 32.365 -0.677 -58.913 1.00 78.12 193 LYS A C 1
ATOM 1549 O O . LYS A 1 193 ? 31.806 -1.213 -57.965 1.00 78.12 193 LYS A O 1
ATOM 1554 N N . SER A 1 194 ? 33.656 -0.882 -59.187 1.00 76.31 194 SER A N 1
ATOM 1555 C CA . SER A 1 194 ? 34.479 -1.794 -58.382 1.00 76.31 194 SER A CA 1
ATOM 1556 C C . SER A 1 194 ? 34.657 -1.304 -56.945 1.00 76.31 194 SER A C 1
ATOM 1558 O O . SER A 1 194 ? 34.580 -2.101 -56.019 1.00 76.31 194 SER A O 1
ATOM 1560 N N . ARG A 1 195 ? 34.852 0.006 -56.732 1.00 79.31 195 ARG A N 1
ATOM 1561 C CA . ARG A 1 195 ? 34.957 0.571 -55.375 1.00 79.31 195 ARG A CA 1
ATOM 1562 C C . ARG A 1 195 ? 33.634 0.485 -54.617 1.00 79.31 195 ARG A C 1
ATOM 1564 O O . ARG A 1 195 ? 33.639 0.123 -53.447 1.00 79.31 195 ARG A O 1
ATOM 1571 N N . ALA A 1 196 ? 32.519 0.772 -55.287 1.00 76.88 196 ALA A N 1
ATOM 1572 C CA . ALA A 1 196 ? 31.187 0.608 -54.719 1.00 76.88 196 ALA A CA 1
ATOM 1573 C C . ALA A 1 196 ? 30.939 -0.853 -54.326 1.00 76.88 196 ALA A C 1
ATOM 1575 O O . ALA A 1 196 ? 30.446 -1.099 -53.239 1.00 76.88 196 ALA A O 1
ATOM 1576 N N . GLN A 1 197 ? 31.366 -1.821 -55.142 1.00 73.25 197 GLN A N 1
ATOM 1577 C CA . GLN A 1 197 ? 31.236 -3.245 -54.828 1.00 73.25 197 GLN A CA 1
ATOM 1578 C C . GLN A 1 197 ? 32.019 -3.660 -53.572 1.00 73.25 197 GLN A C 1
ATOM 1580 O O . GLN A 1 197 ? 31.499 -4.414 -52.757 1.00 73.25 197 GLN A O 1
ATOM 1585 N N . VAL A 1 198 ? 33.225 -3.122 -53.366 1.00 76.38 198 VAL A N 1
ATOM 1586 C CA . VAL A 1 198 ? 34.000 -3.353 -52.131 1.00 76.38 198 VAL A CA 1
ATOM 1587 C C . VAL A 1 198 ? 33.331 -2.700 -50.918 1.00 76.38 198 VAL A C 1
ATOM 1589 O O . VAL A 1 198 ? 33.249 -3.313 -49.859 1.00 76.38 198 VAL A O 1
ATOM 1592 N N . ALA A 1 199 ? 32.824 -1.473 -51.065 1.00 73.88 199 ALA A N 1
ATOM 1593 C CA . ALA A 1 199 ? 32.107 -0.790 -49.990 1.00 73.88 199 ALA A CA 1
ATOM 1594 C C . ALA A 1 199 ? 30.805 -1.518 -49.617 1.00 73.88 199 ALA A C 1
ATOM 1596 O O . ALA A 1 199 ? 30.484 -1.630 -48.441 1.00 73.88 199 ALA A O 1
ATOM 1597 N N . LEU A 1 200 ? 30.092 -2.064 -50.604 1.00 74.12 200 LEU A N 1
ATOM 1598 C CA . LEU A 1 200 ? 28.893 -2.878 -50.402 1.00 74.12 200 LEU A CA 1
ATOM 1599 C C . LEU A 1 200 ? 29.201 -4.183 -49.680 1.00 74.12 200 LEU A C 1
ATOM 1601 O O . LEU A 1 200 ? 28.478 -4.544 -48.762 1.00 74.12 200 LEU A O 1
ATOM 1605 N N . TRP A 1 201 ? 30.292 -4.855 -50.054 1.00 76.50 201 TRP A N 1
ATOM 1606 C CA . TRP A 1 201 ? 30.759 -6.042 -49.341 1.00 76.50 201 TRP A CA 1
ATOM 1607 C C . TRP A 1 201 ? 31.048 -5.732 -47.866 1.00 76.50 201 TRP A C 1
ATOM 1609 O O . TRP A 1 201 ? 30.580 -6.444 -46.982 1.00 76.50 201 TRP A O 1
ATOM 1619 N N . PHE A 1 202 ? 31.738 -4.617 -47.593 1.00 72.75 202 PHE A N 1
ATOM 1620 C CA . PHE A 1 202 ? 31.982 -4.153 -46.227 1.00 72.75 202 PHE A CA 1
ATOM 1621 C C . PHE A 1 202 ? 30.678 -3.816 -45.490 1.00 72.75 202 PHE A C 1
ATOM 1623 O O . PHE A 1 202 ? 30.521 -4.169 -44.334 1.00 72.75 202 PHE A O 1
ATOM 1630 N N . MET A 1 203 ? 29.707 -3.169 -46.134 1.00 74.69 203 MET A N 1
ATOM 1631 C CA . MET A 1 203 ? 28.409 -2.885 -45.506 1.00 74.69 203 MET A CA 1
ATOM 1632 C C . MET A 1 203 ? 27.615 -4.161 -45.193 1.00 74.69 203 MET A C 1
ATOM 1634 O O . MET A 1 203 ? 27.019 -4.259 -44.119 1.00 74.69 203 MET A O 1
ATOM 1638 N N . GLY A 1 204 ? 27.683 -5.160 -46.076 1.00 72.25 204 GLY A N 1
ATOM 1639 C CA . GLY A 1 204 ? 27.092 -6.477 -45.861 1.00 72.25 204 GLY A CA 1
ATOM 1640 C C . GLY A 1 204 ? 27.658 -7.187 -44.629 1.00 72.25 204 GLY A C 1
ATOM 1641 O O . GLY A 1 204 ? 26.892 -7.785 -43.879 1.00 72.25 204 GLY A O 1
ATOM 1642 N N . SER A 1 205 ? 28.957 -7.040 -44.328 1.00 73.56 205 SER A N 1
ATOM 1643 C CA . SER A 1 205 ? 29.541 -7.633 -43.111 1.00 73.56 205 SER A CA 1
ATOM 1644 C C . SER A 1 205 ? 29.017 -7.024 -41.802 1.00 73.56 205 SER A C 1
ATOM 1646 O O . SER A 1 205 ? 29.221 -7.608 -40.742 1.00 73.56 205 SER A O 1
ATOM 1648 N N . TYR A 1 206 ? 28.333 -5.875 -41.861 1.00 71.31 206 TYR A N 1
ATOM 1649 C CA . TYR A 1 206 ? 27.642 -5.253 -40.722 1.00 71.31 206 TYR A CA 1
ATOM 1650 C C . TYR A 1 206 ? 26.108 -5.347 -40.829 1.00 71.31 206 TYR A C 1
ATOM 1652 O O . TYR A 1 206 ? 25.404 -4.680 -40.073 1.00 71.31 206 TYR A O 1
ATOM 1660 N N . GLY A 1 207 ? 25.577 -6.156 -41.756 1.00 77.62 207 GLY A N 1
ATOM 1661 C CA . GLY A 1 207 ? 24.137 -6.385 -41.921 1.00 77.62 207 GLY A CA 1
ATOM 1662 C C . GLY A 1 207 ? 23.370 -5.250 -42.611 1.00 77.62 207 GLY A C 1
ATOM 1663 O O . GLY A 1 207 ? 22.153 -5.162 -42.468 1.00 77.62 207 GLY A O 1
ATOM 1664 N N . LEU A 1 208 ? 24.055 -4.362 -43.341 1.00 75.56 208 LEU A N 1
ATOM 1665 C CA . LEU A 1 208 ? 23.424 -3.282 -44.104 1.00 75.56 208 LEU A CA 1
ATOM 1666 C C . LEU A 1 208 ? 23.291 -3.677 -45.582 1.00 75.56 208 LEU A C 1
ATOM 1668 O O . LEU A 1 208 ? 24.289 -3.767 -46.298 1.00 75.56 208 LEU A O 1
ATOM 1672 N N . GLU A 1 209 ? 22.057 -3.847 -46.060 1.00 73.69 209 GLU A N 1
ATOM 1673 C CA . GLU A 1 209 ? 21.759 -4.169 -47.461 1.00 73.69 209 GLU A CA 1
ATOM 1674 C C . GLU A 1 209 ? 21.388 -2.911 -48.265 1.00 73.69 209 GLU A C 1
ATOM 1676 O O . GLU A 1 209 ? 20.426 -2.205 -47.959 1.00 73.69 209 GLU A O 1
ATOM 1681 N N . LEU A 1 210 ? 22.145 -2.623 -49.328 1.00 67.19 210 LEU A N 1
ATOM 1682 C CA . LEU A 1 210 ? 21.849 -1.543 -50.275 1.00 67.19 210 LEU A CA 1
ATOM 1683 C C . LEU A 1 210 ? 21.338 -2.123 -51.595 1.00 67.19 210 LEU A C 1
ATOM 1685 O O . LEU A 1 210 ? 22.021 -2.910 -52.244 1.00 67.19 210 LEU A O 1
ATOM 1689 N N . THR A 1 211 ? 20.167 -1.669 -52.036 1.00 63.59 211 THR A N 1
ATOM 1690 C CA . THR A 1 211 ? 19.497 -2.184 -53.241 1.00 63.59 211 THR A CA 1
ATOM 1691 C C . THR A 1 211 ? 19.917 -1.470 -54.531 1.00 63.59 211 THR A C 1
ATOM 1693 O O . THR A 1 211 ? 19.952 -2.081 -55.598 1.00 63.59 211 THR A O 1
ATOM 1696 N N . CYS A 1 212 ? 20.276 -0.181 -54.478 1.00 63.44 212 CYS A N 1
ATOM 1697 C CA . CYS A 1 212 ? 20.737 0.560 -55.658 1.00 63.44 212 CYS A CA 1
ATOM 1698 C C . CYS A 1 212 ? 21.591 1.787 -55.305 1.00 63.44 212 CYS A C 1
ATOM 1700 O O . CYS A 1 212 ? 21.453 2.379 -54.235 1.00 63.44 212 CYS A O 1
ATOM 1702 N N . LEU A 1 213 ? 22.448 2.205 -56.245 1.00 69.44 213 LEU A N 1
ATOM 1703 C CA . LEU A 1 213 ? 23.203 3.457 -56.174 1.00 69.44 213 LEU A CA 1
ATOM 1704 C C . LEU A 1 213 ? 22.730 4.401 -57.284 1.00 69.44 213 LEU A C 1
ATOM 1706 O O . LEU A 1 213 ? 22.914 4.131 -58.473 1.00 69.44 213 LEU A O 1
ATOM 1710 N N . LYS A 1 214 ? 22.114 5.523 -56.897 1.00 72.81 214 LYS A N 1
ATOM 1711 C CA . LYS A 1 214 ? 21.588 6.539 -57.821 1.00 72.81 214 LYS A CA 1
ATOM 1712 C C . LYS A 1 214 ? 22.394 7.827 -57.696 1.00 72.81 214 LYS A C 1
ATOM 1714 O O . LYS A 1 214 ? 22.491 8.396 -56.615 1.00 72.81 214 LYS A O 1
ATOM 1719 N N . GLY A 1 215 ? 22.950 8.296 -58.809 1.00 66.88 215 GLY A N 1
ATOM 1720 C CA . GLY A 1 215 ? 23.628 9.591 -58.899 1.00 66.88 215 GLY A CA 1
ATOM 1721 C C . GLY A 1 215 ? 23.061 10.428 -60.040 1.00 66.88 215 GLY A C 1
ATOM 1722 O O . GLY A 1 215 ? 22.767 9.897 -61.109 1.00 66.88 215 GLY A O 1
ATOM 1723 N N . VAL A 1 216 ? 22.916 11.737 -59.838 1.00 67.38 216 VAL A N 1
ATOM 1724 C CA . VAL A 1 216 ? 22.430 12.669 -60.867 1.00 67.38 216 VAL A CA 1
ATOM 1725 C C . VAL A 1 216 ? 23.567 13.591 -61.289 1.00 67.38 216 VAL A C 1
ATOM 1727 O O . VAL A 1 216 ? 24.197 14.235 -60.452 1.00 67.38 216 VAL A O 1
ATOM 1730 N N . ASP A 1 217 ? 23.828 13.676 -62.594 1.00 65.31 217 ASP A N 1
ATOM 1731 C CA . ASP A 1 217 ? 24.747 14.680 -63.132 1.00 65.31 217 ASP A CA 1
ATOM 1732 C C . ASP A 1 217 ? 24.031 16.033 -63.246 1.00 65.31 217 ASP A C 1
ATOM 1734 O O . ASP A 1 217 ? 23.141 16.214 -64.082 1.00 65.31 217 ASP A O 1
ATOM 1738 N N . GLN A 1 218 ? 24.441 16.987 -62.406 1.00 58.62 218 GLN A N 1
ATOM 1739 C CA . GLN A 1 218 ? 23.847 18.323 -62.285 1.00 58.62 218 GLN A CA 1
ATOM 1740 C C . GLN A 1 218 ? 23.799 19.119 -63.602 1.00 58.62 218 GLN A C 1
ATOM 1742 O O . GLN A 1 218 ? 22.973 20.017 -63.719 1.00 58.62 218 GLN A O 1
ATOM 1747 N N . LYS A 1 219 ? 24.655 18.828 -64.598 1.00 52.84 219 LYS A N 1
ATOM 1748 C CA . LYS A 1 219 ? 24.666 19.565 -65.882 1.00 52.84 219 LYS A CA 1
ATOM 1749 C C . LYS A 1 219 ? 23.772 18.953 -66.965 1.00 52.84 219 LYS A C 1
ATOM 1751 O O . LYS A 1 219 ? 23.338 19.671 -67.860 1.00 52.84 219 LYS A O 1
ATOM 1756 N N . HIS A 1 220 ? 23.532 17.643 -66.926 1.00 58.53 220 HIS A N 1
ATOM 1757 C CA . HIS A 1 220 ? 22.839 16.924 -68.004 1.00 58.53 220 HIS A CA 1
ATOM 1758 C C . HIS A 1 220 ? 21.497 16.322 -67.577 1.00 58.53 220 HIS A C 1
ATOM 1760 O O . HIS A 1 220 ? 20.820 15.731 -68.413 1.00 58.53 220 HIS A O 1
ATOM 1766 N N . GLY A 1 221 ? 21.129 16.418 -66.292 1.00 58.56 221 GLY A N 1
ATOM 1767 C CA . GLY A 1 221 ? 19.884 15.857 -65.751 1.00 58.56 221 GLY A CA 1
ATOM 1768 C C . GLY A 1 221 ? 19.779 14.335 -65.891 1.00 58.56 221 GLY A C 1
ATOM 1769 O O . GLY A 1 221 ? 18.730 13.754 -65.630 1.00 58.56 221 GLY A O 1
ATOM 1770 N N . LYS A 1 222 ? 20.857 13.673 -66.326 1.00 60.75 222 LYS A N 1
ATOM 1771 C CA . LYS A 1 222 ? 20.881 12.240 -66.577 1.00 60.75 222 LYS A CA 1
ATOM 1772 C C . LYS A 1 222 ? 21.140 11.526 -65.259 1.00 60.75 222 LYS A C 1
ATOM 1774 O O . LYS A 1 222 ? 22.222 11.651 -64.680 1.00 60.75 222 LYS A O 1
ATOM 1779 N N . THR A 1 223 ? 20.141 10.785 -64.802 1.00 64.62 223 THR A N 1
ATOM 1780 C CA . THR A 1 223 ? 20.259 9.883 -63.659 1.00 64.62 223 THR A CA 1
ATOM 1781 C C . THR A 1 223 ? 21.049 8.653 -64.084 1.00 64.62 223 THR A C 1
ATOM 1783 O O . THR A 1 223 ? 20.681 7.953 -65.027 1.00 64.62 223 THR A O 1
ATOM 1786 N N . TYR A 1 224 ? 22.153 8.401 -63.395 1.00 64.44 224 TYR A N 1
ATOM 1787 C CA . TYR A 1 224 ? 22.886 7.150 -63.478 1.00 64.44 224 TYR A CA 1
ATOM 1788 C C . TYR A 1 224 ? 22.400 6.280 -62.329 1.00 64.44 224 TYR A C 1
ATOM 1790 O O . TYR A 1 224 ? 22.751 6.499 -61.169 1.00 64.44 224 TYR A O 1
ATOM 1798 N N . THR A 1 225 ? 21.544 5.324 -62.659 1.00 61.97 225 THR A N 1
ATOM 1799 C CA . THR A 1 225 ? 21.130 4.272 -61.739 1.00 61.97 225 THR A CA 1
ATOM 1800 C C . THR A 1 225 ? 22.033 3.078 -61.986 1.00 61.97 225 THR A C 1
ATOM 1802 O O . THR A 1 225 ? 22.038 2.511 -63.075 1.00 61.97 225 THR A O 1
ATOM 1805 N N . ASN A 1 226 ? 22.853 2.750 -60.994 1.00 61.28 226 ASN A N 1
ATOM 1806 C CA . ASN A 1 226 ? 23.492 1.450 -60.918 1.00 61.28 226 ASN A CA 1
ATOM 1807 C C . ASN A 1 226 ? 22.625 0.609 -59.993 1.00 61.28 226 ASN A C 1
ATOM 1809 O O . ASN A 1 226 ? 22.718 0.737 -58.769 1.00 61.28 226 ASN A O 1
ATOM 1813 N N . ASP A 1 227 ? 21.768 -0.213 -60.585 1.00 61.91 227 ASP A N 1
ATOM 1814 C CA . ASP A 1 227 ? 21.092 -1.258 -59.835 1.00 61.91 227 ASP A CA 1
ATOM 1815 C C . ASP A 1 227 ? 22.157 -2.247 -59.366 1.00 61.91 227 ASP A C 1
ATOM 1817 O O . ASP A 1 227 ? 22.962 -2.763 -60.148 1.00 61.91 227 ASP A O 1
ATOM 1821 N N . LEU A 1 228 ? 22.213 -2.417 -58.049 1.00 62.03 228 LEU A N 1
ATOM 1822 C CA . LEU A 1 228 ? 23.128 -3.328 -57.373 1.00 62.03 228 LEU A CA 1
ATOM 1823 C C . LEU A 1 228 ? 22.448 -4.686 -57.203 1.00 62.03 228 LEU A C 1
ATOM 1825 O O . LEU A 1 228 ? 22.703 -5.390 -56.226 1.00 62.03 228 LEU A O 1
ATOM 1829 N N . GLU A 1 229 ? 21.573 -5.039 -58.156 1.00 52.06 229 GLU A N 1
ATOM 1830 C CA . GLU A 1 229 ? 21.056 -6.391 -58.284 1.00 52.06 229 GLU A CA 1
ATOM 1831 C C . GLU A 1 229 ? 22.248 -7.335 -58.191 1.00 52.06 229 GLU A C 1
ATOM 1833 O O . GLU A 1 229 ? 23.248 -7.165 -58.901 1.00 52.06 229 GLU A O 1
ATOM 1838 N N . HIS A 1 230 ? 22.149 -8.271 -57.248 1.00 50.91 230 HIS A N 1
ATOM 1839 C CA . HIS A 1 230 ? 23.095 -9.349 -57.022 1.00 50.91 230 HIS A CA 1
ATOM 1840 C C . HIS A 1 230 ? 23.185 -10.206 -58.283 1.00 50.91 230 HIS A C 1
ATOM 1842 O O . HIS A 1 230 ? 22.628 -11.290 -58.385 1.00 50.91 230 HIS A O 1
ATOM 1848 N N . ARG A 1 231 ? 23.902 -9.705 -59.285 1.00 39.03 231 ARG A N 1
ATOM 1849 C CA . ARG A 1 231 ? 24.354 -10.497 -60.407 1.00 39.03 231 ARG A CA 1
ATOM 1850 C C . ARG A 1 231 ? 25.658 -11.132 -59.975 1.00 39.03 231 ARG A C 1
ATOM 1852 O O . ARG A 1 231 ? 26.726 -10.549 -60.145 1.00 39.03 231 ARG A O 1
ATOM 1859 N N . GLU A 1 232 ? 25.500 -12.294 -59.352 1.00 48.06 232 GLU A N 1
ATOM 1860 C CA . GLU A 1 232 ? 26.422 -13.429 -59.336 1.00 48.06 232 GLU A CA 1
ATOM 1861 C C . GLU A 1 232 ? 27.627 -13.231 -60.258 1.00 48.06 232 GLU A C 1
ATOM 1863 O O . GLU A 1 232 ? 27.591 -13.515 -61.454 1.00 48.06 232 GLU A O 1
ATOM 1868 N N . THR A 1 233 ? 28.686 -12.639 -59.722 1.00 42.50 233 THR A N 1
ATOM 1869 C CA . THR A 1 233 ? 30.077 -12.778 -60.164 1.00 42.50 233 THR A CA 1
ATOM 1870 C C . THR A 1 233 ? 30.896 -11.861 -59.280 1.00 42.50 233 THR A C 1
ATOM 1872 O O . THR A 1 233 ? 31.098 -10.693 -59.597 1.00 42.50 233 THR A O 1
ATOM 1875 N N . LEU A 1 234 ? 31.317 -12.388 -58.132 1.00 35.38 234 LEU A N 1
ATOM 1876 C CA . LEU A 1 234 ? 32.640 -12.186 -57.547 1.00 35.38 234 LEU A CA 1
ATOM 1877 C C . LEU A 1 234 ? 32.715 -13.016 -56.260 1.00 35.38 234 LEU A C 1
ATOM 1879 O O . LEU A 1 234 ? 32.109 -12.664 -55.259 1.00 35.38 234 LEU A O 1
ATOM 1883 N N . VAL A 1 235 ? 33.482 -14.106 -56.342 1.00 38.62 235 VAL A N 1
ATOM 1884 C CA . VAL A 1 235 ? 34.249 -14.698 -55.237 1.00 38.62 235 VAL A CA 1
ATOM 1885 C C . VAL A 1 235 ? 33.438 -14.902 -53.955 1.00 38.62 235 VAL A C 1
ATOM 1887 O O . VAL A 1 235 ? 33.617 -14.207 -52.958 1.00 38.62 235 VAL A O 1
ATOM 1890 N N . ALA A 1 236 ? 32.579 -15.919 -53.994 1.00 32.56 236 ALA A N 1
ATOM 1891 C CA . ALA A 1 236 ? 32.130 -16.618 -52.802 1.00 32.56 236 ALA A CA 1
ATOM 1892 C C . ALA A 1 236 ? 33.345 -17.320 -52.170 1.00 32.56 236 ALA A C 1
ATOM 1894 O O . ALA A 1 236 ? 33.712 -18.431 -52.536 1.00 32.56 236 ALA A O 1
ATOM 1895 N N . GLY A 1 237 ? 34.021 -16.623 -51.263 1.00 36.94 237 GLY A N 1
ATOM 1896 C CA . GLY A 1 237 ? 34.630 -17.264 -50.107 1.00 36.94 237 GLY A CA 1
ATOM 1897 C C . GLY A 1 237 ? 33.575 -17.274 -49.012 1.00 36.94 237 GLY A C 1
ATOM 1898 O O . GLY A 1 237 ? 33.593 -16.397 -48.160 1.00 36.94 237 GLY A O 1
ATOM 1899 N N . SER A 1 238 ? 32.602 -18.171 -49.138 1.00 39.31 238 SER A N 1
ATOM 1900 C CA . SER A 1 238 ? 31.660 -18.558 -48.088 1.00 39.31 238 SER A CA 1
ATOM 1901 C C . SER A 1 238 ? 30.871 -19.746 -48.631 1.00 39.31 238 SER A C 1
ATOM 1903 O O . SER A 1 238 ? 29.909 -19.558 -49.369 1.00 39.31 238 SER A O 1
ATOM 1905 N N . GLU A 1 239 ? 31.368 -20.942 -48.317 1.00 47.19 239 GLU A N 1
ATOM 1906 C CA . GLU A 1 239 ? 30.624 -22.209 -48.308 1.00 47.19 239 GLU A CA 1
ATOM 1907 C C . GLU A 1 239 ? 29.993 -22.618 -49.650 1.00 47.19 239 GLU A C 1
ATOM 1909 O O . GLU A 1 239 ? 28.784 -22.566 -49.859 1.00 47.19 239 GLU A O 1
ATOM 1914 N N . THR A 1 240 ? 30.829 -23.078 -50.584 1.00 42.50 240 THR A N 1
ATOM 1915 C CA . THR A 1 240 ? 30.365 -24.049 -51.585 1.00 42.50 240 THR A CA 1
ATOM 1916 C C . THR A 1 240 ? 30.544 -25.451 -51.013 1.00 42.50 240 THR A C 1
ATOM 1918 O O . THR A 1 240 ? 31.503 -25.679 -50.282 1.00 42.50 240 THR A O 1
ATOM 1921 N N . GLU A 1 241 ? 29.690 -26.399 -51.412 1.00 50.97 241 GLU A N 1
ATOM 1922 C CA . GLU A 1 241 ? 29.759 -27.841 -51.083 1.00 50.97 241 GLU A CA 1
ATOM 1923 C C . GLU A 1 241 ? 31.162 -28.477 -51.248 1.00 50.97 241 GLU A C 1
ATOM 1925 O O . GLU A 1 241 ? 31.417 -29.576 -50.759 1.00 50.97 241 GLU A O 1
ATOM 1930 N N . ASP A 1 242 ? 32.081 -27.796 -51.938 1.00 60.19 242 ASP A N 1
ATOM 1931 C CA . ASP A 1 242 ? 33.488 -28.163 -52.079 1.00 60.19 242 ASP A CA 1
ATOM 1932 C C . ASP A 1 242 ? 34.351 -27.875 -50.835 1.00 60.19 242 ASP A C 1
ATOM 1934 O O . ASP A 1 242 ? 35.289 -28.633 -50.611 1.00 60.19 242 ASP A O 1
ATOM 1938 N N . ASP A 1 243 ? 34.087 -26.839 -50.021 1.00 69.81 243 ASP A N 1
ATOM 1939 C CA . ASP A 1 243 ? 34.925 -26.539 -48.837 1.00 69.81 243 ASP A CA 1
ATOM 1940 C C . ASP A 1 243 ? 34.645 -27.543 -47.701 1.00 69.81 243 ASP A C 1
ATOM 1942 O O . ASP A 1 243 ? 35.588 -28.048 -47.094 1.00 69.81 243 ASP A O 1
ATOM 1946 N N . ASP A 1 244 ? 33.383 -27.962 -47.530 1.00 75.19 244 ASP A N 1
ATOM 1947 C CA . ASP A 1 244 ? 32.992 -29.042 -46.608 1.00 75.19 244 ASP A CA 1
ATOM 1948 C C . ASP A 1 244 ? 33.604 -30.390 -47.016 1.00 75.19 244 ASP A C 1
ATOM 1950 O O . ASP A 1 244 ? 34.092 -31.150 -46.177 1.00 75.19 244 ASP A O 1
ATOM 1954 N N . LYS A 1 245 ? 33.619 -30.700 -48.321 1.00 78.31 245 LYS A N 1
ATOM 1955 C CA . LYS A 1 245 ? 34.283 -31.903 -48.851 1.00 78.31 245 LYS A CA 1
ATOM 1956 C C . LYS A 1 245 ? 35.796 -31.828 -48.683 1.00 78.31 245 LYS A C 1
ATOM 1958 O O . LYS A 1 245 ? 36.420 -32.831 -48.354 1.00 78.31 245 LYS A O 1
ATOM 1963 N N . VAL A 1 246 ? 36.391 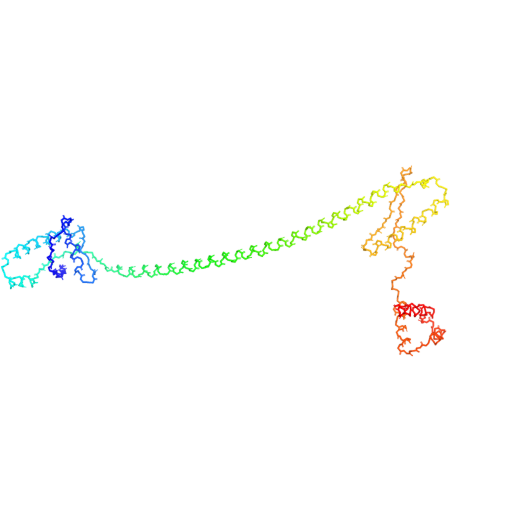-30.656 -48.895 1.00 81.25 246 VAL A N 1
ATOM 1964 C CA . VAL A 1 246 ? 37.821 -30.409 -48.669 1.00 81.25 246 VAL A CA 1
ATOM 1965 C C . VAL A 1 246 ? 38.177 -30.608 -47.197 1.00 81.25 246 VAL A C 1
ATOM 1967 O O . VAL A 1 246 ? 39.196 -31.232 -46.914 1.00 81.25 246 VAL A O 1
ATOM 1970 N N . GLU A 1 247 ? 37.345 -30.149 -46.264 1.00 81.06 247 GLU A N 1
ATOM 1971 C CA . GLU A 1 247 ? 37.566 -30.313 -44.825 1.00 81.06 247 GLU A CA 1
ATOM 1972 C C . GLU A 1 247 ? 37.386 -31.767 -44.365 1.00 81.06 247 GLU A C 1
ATOM 1974 O O . GLU A 1 247 ? 38.235 -32.292 -43.645 1.00 81.06 247 GLU A O 1
ATOM 1979 N N . GLN A 1 248 ? 36.365 -32.471 -44.866 1.00 81.44 248 GLN A N 1
ATOM 1980 C CA . GLN A 1 248 ? 36.192 -33.910 -44.627 1.00 81.44 248 GLN A CA 1
ATOM 1981 C C . GLN A 1 248 ? 37.368 -34.730 -45.170 1.00 81.44 248 GLN A C 1
ATOM 1983 O O . GLN A 1 248 ? 37.860 -35.636 -44.500 1.00 81.44 248 GLN A O 1
ATOM 1988 N N . VAL A 1 249 ? 37.851 -34.406 -46.371 1.00 84.12 249 VAL A N 1
ATOM 1989 C CA . VAL A 1 249 ? 39.027 -35.061 -46.952 1.00 84.12 249 VAL A CA 1
ATOM 1990 C C . VAL A 1 249 ? 40.284 -34.747 -46.143 1.00 84.12 249 VAL A C 1
ATOM 1992 O O . VAL A 1 249 ? 41.059 -35.659 -45.884 1.00 84.12 249 VAL A O 1
ATOM 1995 N N . LEU A 1 250 ? 40.484 -33.503 -45.698 1.00 83.88 250 LEU A N 1
ATOM 1996 C CA . LEU A 1 250 ? 41.611 -33.140 -44.829 1.00 83.88 250 LEU A CA 1
ATOM 1997 C C . LEU A 1 250 ? 41.594 -33.930 -43.517 1.00 83.88 250 LEU A C 1
ATOM 1999 O O . LEU A 1 250 ? 42.639 -34.431 -43.111 1.00 83.88 250 LEU A O 1
ATOM 2003 N N . TYR A 1 251 ? 40.420 -34.093 -42.902 1.00 84.06 251 TYR A N 1
ATOM 2004 C CA . TYR A 1 251 ? 40.253 -34.922 -41.710 1.00 84.06 251 TYR A CA 1
ATOM 2005 C C . TYR A 1 251 ? 40.629 -36.387 -41.974 1.00 84.06 251 TYR A C 1
ATOM 2007 O O . TYR A 1 251 ? 41.380 -36.980 -41.207 1.00 84.06 251 TYR A O 1
ATOM 2015 N N . LEU A 1 252 ? 40.174 -36.965 -43.091 1.00 83.12 252 LEU A N 1
ATOM 2016 C CA . LEU A 1 252 ? 40.520 -38.341 -43.462 1.00 83.12 252 LEU A CA 1
ATOM 2017 C C . LEU A 1 252 ? 42.019 -38.508 -43.756 1.00 83.12 252 LEU A C 1
ATOM 2019 O O . LEU A 1 252 ? 42.613 -39.514 -43.378 1.00 83.12 252 LEU A O 1
ATOM 2023 N N . LEU A 1 253 ? 42.650 -37.540 -44.421 1.00 85.06 253 LEU A N 1
ATOM 2024 C CA . LEU A 1 253 ? 44.087 -37.587 -44.697 1.00 85.06 253 LEU A CA 1
ATOM 2025 C C . LEU A 1 253 ? 44.917 -37.548 -43.409 1.00 85.06 253 LEU A C 1
ATOM 2027 O O . LEU A 1 253 ? 45.918 -38.260 -43.327 1.00 85.06 253 LEU A O 1
ATOM 2031 N N . ASP A 1 254 ? 44.487 -36.769 -42.414 1.00 84.62 254 ASP A N 1
ATOM 2032 C CA . ASP A 1 254 ? 45.121 -36.701 -41.094 1.00 84.62 254 ASP A CA 1
ATOM 2033 C C . ASP A 1 254 ? 44.913 -38.005 -40.300 1.00 84.62 254 ASP A C 1
ATOM 2035 O O . ASP A 1 254 ? 45.886 -38.634 -39.880 1.00 84.62 254 ASP A O 1
ATOM 2039 N N . GLU A 1 255 ? 43.669 -38.490 -40.207 1.00 86.81 255 GLU A N 1
ATOM 2040 C CA . GLU A 1 255 ? 43.300 -39.721 -39.484 1.00 86.81 255 GLU A CA 1
ATOM 2041 C C . GLU A 1 255 ? 44.031 -40.963 -40.026 1.00 86.81 255 GLU A C 1
ATOM 2043 O O . GLU A 1 255 ? 44.491 -41.814 -39.264 1.00 86.81 255 GLU A O 1
ATOM 2048 N N . PHE A 1 256 ? 44.186 -41.063 -41.351 1.00 82.31 256 PHE A N 1
ATOM 2049 C CA . PHE A 1 256 ? 44.866 -42.187 -42.004 1.00 82.31 256 PHE A CA 1
ATOM 2050 C C . PHE A 1 256 ? 46.343 -41.915 -42.329 1.00 82.31 256 PHE A C 1
ATOM 2052 O O . PHE A 1 256 ? 46.994 -42.766 -42.941 1.00 82.31 256 PHE A O 1
ATOM 2059 N N . CYS A 1 257 ? 46.888 -40.762 -41.917 1.00 80.44 257 CYS A N 1
ATOM 2060 C CA . CYS A 1 257 ? 48.273 -40.342 -42.173 1.00 80.44 257 CYS A CA 1
ATOM 2061 C C . CYS A 1 257 ? 48.681 -40.459 -43.654 1.00 80.44 257 CYS A C 1
ATOM 2063 O O . CYS A 1 257 ? 49.798 -40.874 -43.985 1.00 80.44 257 CYS A O 1
ATOM 2065 N N . ALA A 1 258 ? 47.765 -40.136 -44.563 1.00 83.31 258 ALA A N 1
ATOM 2066 C CA . ALA A 1 258 ? 48.004 -40.269 -45.989 1.00 83.31 258 ALA A CA 1
ATOM 2067 C C . ALA A 1 258 ? 48.858 -39.096 -46.497 1.00 83.31 258 ALA A C 1
ATOM 2069 O O . ALA A 1 258 ? 48.610 -37.938 -46.164 1.00 83.31 258 ALA A O 1
ATOM 2070 N N . SER A 1 259 ? 49.873 -39.382 -47.316 1.00 82.81 259 SER A N 1
ATOM 2071 C CA . SER A 1 259 ? 50.746 -38.336 -47.854 1.00 82.81 259 SER A CA 1
ATOM 2072 C C . SER A 1 259 ? 50.064 -37.518 -48.953 1.00 82.81 259 SER A C 1
ATOM 2074 O O . SER A 1 259 ? 49.189 -38.010 -49.673 1.00 82.81 259 SER A O 1
ATOM 2076 N N . ASP A 1 260 ? 50.532 -36.279 -49.137 1.00 80.50 260 ASP A N 1
ATOM 2077 C CA . ASP A 1 260 ? 50.141 -35.420 -50.262 1.00 80.50 260 ASP A CA 1
ATOM 2078 C C . ASP A 1 260 ? 50.343 -36.141 -51.612 1.00 80.50 260 ASP A C 1
ATOM 2080 O O . ASP A 1 260 ? 49.541 -35.973 -52.533 1.00 80.50 260 ASP A O 1
ATOM 2084 N N . GLU A 1 261 ? 51.400 -36.954 -51.736 1.00 83.81 261 GLU A N 1
ATOM 2085 C CA . GLU A 1 261 ? 51.686 -37.770 -52.920 1.00 83.81 261 GLU A CA 1
ATOM 2086 C C . GLU A 1 261 ? 50.631 -38.863 -53.148 1.00 83.81 261 GLU A C 1
ATOM 2088 O O . GLU A 1 261 ? 50.144 -39.002 -54.270 1.00 83.81 261 GLU A O 1
ATOM 2093 N N . LEU A 1 262 ? 50.218 -39.585 -52.098 1.00 84.06 262 LEU A N 1
ATOM 2094 C CA . LEU A 1 262 ? 49.179 -40.614 -52.200 1.00 84.06 262 LEU A CA 1
ATOM 2095 C C . LEU A 1 262 ? 47.830 -39.999 -52.583 1.00 84.06 262 LEU A C 1
ATOM 2097 O O . LEU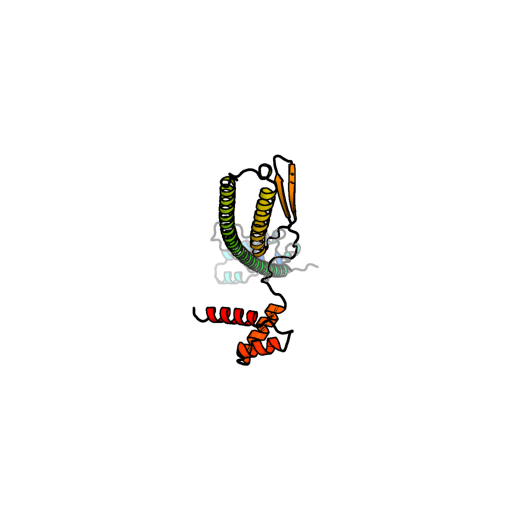 A 1 262 ? 47.128 -40.509 -53.457 1.00 84.06 262 LEU A O 1
ATOM 2101 N N . TYR A 1 263 ? 47.474 -38.871 -51.964 1.00 87.56 263 TYR A N 1
ATOM 2102 C CA . TYR A 1 263 ? 46.242 -38.169 -52.306 1.00 87.56 263 TYR A CA 1
ATOM 2103 C C . TYR A 1 263 ? 46.260 -37.665 -53.753 1.00 87.56 263 TYR A C 1
ATOM 2105 O O . TYR A 1 263 ? 45.252 -37.752 -54.457 1.00 87.56 263 TYR A O 1
ATOM 2113 N N . HIS A 1 264 ? 47.408 -37.180 -54.232 1.00 85.69 264 HIS A N 1
ATOM 2114 C CA . HIS A 1 264 ? 47.543 -36.743 -55.616 1.00 85.69 264 HIS A CA 1
ATOM 2115 C C . HIS A 1 264 ? 47.288 -37.881 -56.611 1.00 85.69 264 HIS A C 1
ATOM 2117 O O . HIS A 1 264 ? 46.564 -37.662 -57.582 1.00 85.69 264 HIS A O 1
ATOM 2123 N N . GLU A 1 265 ? 47.808 -39.082 -56.350 1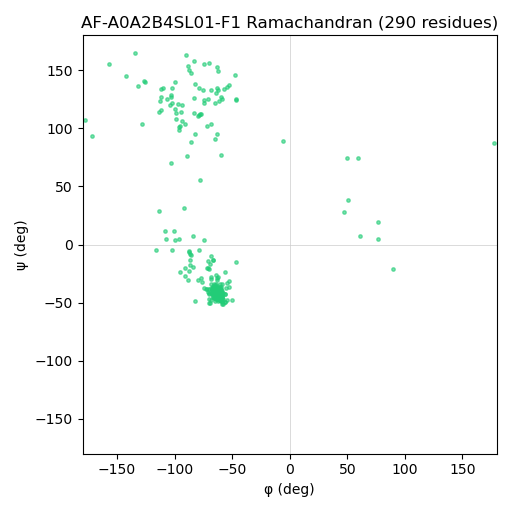.00 86.50 265 GLU A N 1
ATOM 2124 C CA . GLU A 1 265 ? 47.541 -40.268 -57.172 1.00 86.50 265 GLU A CA 1
ATOM 2125 C C . GLU A 1 265 ? 46.059 -40.668 -57.139 1.00 86.50 265 GLU A C 1
ATOM 2127 O O . GLU A 1 265 ? 45.467 -40.933 -58.187 1.00 86.50 265 GLU A O 1
ATOM 2132 N N . LEU A 1 266 ? 45.417 -40.615 -55.967 1.00 82.25 266 LEU A N 1
ATOM 2133 C CA . LEU A 1 266 ? 43.977 -40.865 -55.831 1.00 82.25 266 LEU A CA 1
ATOM 2134 C C . LEU A 1 266 ? 43.134 -39.863 -56.627 1.00 82.25 266 LEU A C 1
ATOM 2136 O O . LEU A 1 266 ? 42.152 -40.250 -57.255 1.00 82.25 266 LEU A O 1
ATOM 2140 N N . THR A 1 267 ? 43.544 -38.594 -56.669 1.00 86.75 267 THR A N 1
ATOM 2141 C CA . THR A 1 267 ? 42.838 -37.561 -57.446 1.00 86.75 267 THR A CA 1
ATOM 2142 C C . THR A 1 267 ? 43.016 -37.739 -58.961 1.00 86.75 267 THR A C 1
ATOM 2144 O O . THR A 1 267 ? 42.238 -37.193 -59.734 1.00 86.75 267 THR A O 1
ATOM 2147 N N . ILE A 1 268 ? 44.045 -38.470 -59.407 1.00 81.81 268 ILE A N 1
ATOM 2148 C CA . ILE A 1 268 ? 44.244 -38.814 -60.827 1.00 81.81 268 ILE A CA 1
ATOM 2149 C C . ILE A 1 268 ? 43.351 -39.996 -61.230 1.00 81.81 268 ILE A C 1
ATOM 2151 O O . ILE A 1 268 ? 42.943 -40.087 -62.385 1.00 81.81 268 ILE A O 1
ATOM 2155 N N . MET A 1 269 ? 43.052 -40.904 -60.297 1.00 78.69 269 MET A N 1
ATOM 2156 C CA . MET A 1 269 ? 42.196 -42.069 -60.553 1.00 78.69 269 MET A CA 1
ATOM 2157 C C . MET A 1 269 ? 40.701 -41.786 -60.354 1.00 78.69 269 MET A C 1
ATOM 2159 O O . MET A 1 269 ? 39.875 -42.503 -60.917 1.00 78.69 269 MET A O 1
ATOM 2163 N N . CYS A 1 270 ? 40.354 -40.766 -59.565 1.00 79.56 270 CYS A N 1
ATOM 2164 C CA . CYS A 1 270 ? 38.979 -40.430 -59.207 1.00 79.56 270 CYS A CA 1
ATOM 2165 C C . CYS A 1 270 ? 38.686 -38.946 -59.479 1.00 79.56 270 CYS A C 1
ATOM 2167 O O . CYS A 1 270 ? 39.042 -38.081 -58.677 1.00 79.56 270 CYS A O 1
ATOM 2169 N N . ASP A 1 271 ? 37.965 -38.666 -60.568 1.00 76.88 271 ASP A N 1
ATOM 2170 C CA . ASP A 1 271 ? 37.615 -37.301 -61.001 1.00 76.88 271 ASP A CA 1
ATOM 2171 C C . ASP A 1 271 ? 36.652 -36.565 -60.044 1.00 76.88 271 ASP A C 1
ATOM 2173 O O . ASP A 1 271 ? 36.474 -35.351 -60.145 1.00 76.88 271 ASP A O 1
ATOM 2177 N N . GLU A 1 272 ? 36.028 -37.286 -59.108 1.00 79.62 272 GLU A N 1
ATOM 2178 C CA . GLU A 1 272 ? 35.058 -36.751 -58.140 1.00 79.62 272 GL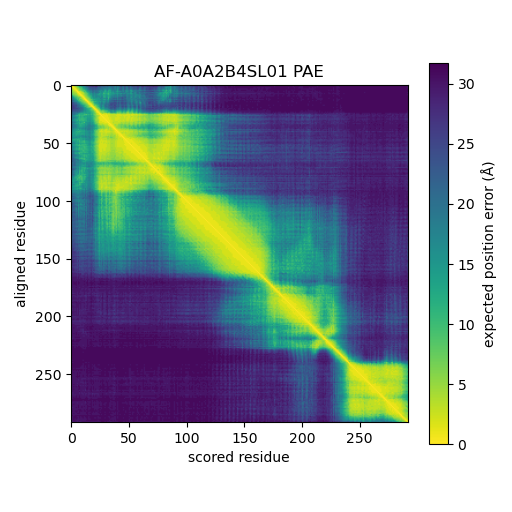U A CA 1
ATOM 2179 C C . GLU A 1 272 ? 35.706 -36.197 -56.856 1.00 79.62 272 GLU A C 1
ATOM 2181 O O . GLU A 1 272 ? 35.015 -35.610 -56.019 1.00 79.62 272 GLU A O 1
ATOM 2186 N N . LEU A 1 273 ? 37.023 -36.369 -56.679 1.00 79.75 273 LEU A N 1
ATOM 2187 C CA . LEU A 1 273 ? 37.744 -35.889 -55.498 1.00 79.75 273 LEU A CA 1
ATOM 2188 C C . LEU A 1 273 ? 38.185 -34.420 -55.634 1.00 79.75 273 LEU A C 1
ATOM 2190 O O . LEU A 1 273 ? 38.552 -33.969 -56.726 1.00 79.75 273 LEU A O 1
ATOM 2194 N N . PRO A 1 274 ? 38.242 -33.660 -54.521 1.00 84.50 274 PRO A N 1
ATOM 2195 C CA . PRO A 1 274 ? 38.800 -32.313 -54.525 1.00 84.50 274 PRO A CA 1
ATOM 2196 C C . PRO A 1 274 ? 40.226 -32.277 -55.081 1.00 84.50 274 PRO A C 1
ATOM 2198 O O . PRO A 1 274 ? 41.082 -33.083 -54.710 1.00 84.50 274 PRO A O 1
ATOM 2201 N N . LYS A 1 275 ? 40.517 -31.296 -55.940 1.00 83.25 275 LYS A N 1
ATOM 2202 C CA . LYS A 1 275 ? 41.822 -31.183 -56.610 1.00 83.25 275 LYS A CA 1
ATOM 2203 C C . LYS A 1 275 ? 42.970 -31.099 -55.598 1.00 83.25 275 LYS A C 1
ATOM 2205 O O . LYS A 1 275 ? 42.935 -30.273 -54.688 1.00 83.25 275 LYS A O 1
ATOM 2210 N N . SER A 1 276 ? 44.040 -31.867 -55.818 1.00 81.88 276 SER A N 1
ATOM 2211 C CA . SER A 1 276 ? 45.192 -31.976 -54.901 1.00 81.88 276 SER A CA 1
ATOM 2212 C C . SER A 1 276 ? 45.831 -30.639 -54.498 1.00 81.88 276 SER A C 1
ATOM 2214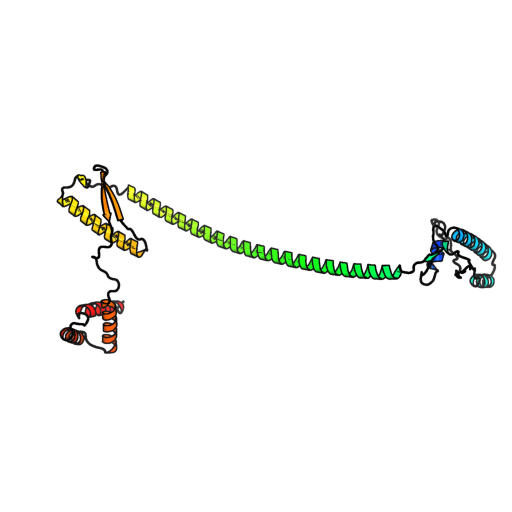 O O . SER A 1 276 ? 46.310 -30.491 -53.373 1.00 81.88 276 SER A O 1
ATOM 2216 N N . TYR A 1 277 ? 45.803 -29.622 -55.368 1.00 79.62 277 TYR A N 1
ATOM 2217 C CA . TYR A 1 277 ? 46.336 -28.299 -55.029 1.00 79.62 277 TYR A CA 1
ATOM 2218 C C . TYR A 1 277 ? 45.512 -27.558 -53.958 1.00 79.62 277 TYR A C 1
ATOM 2220 O O . TYR A 1 277 ? 46.090 -26.754 -53.226 1.00 79.62 277 TYR A O 1
ATOM 2228 N N . LEU A 1 278 ? 44.201 -27.821 -53.850 1.00 81.88 278 LEU A N 1
ATOM 2229 C CA . LEU A 1 278 ? 43.316 -27.202 -52.852 1.00 81.88 278 LEU A CA 1
ATOM 2230 C C . LEU A 1 278 ? 43.641 -27.726 -51.451 1.00 81.88 278 LEU A C 1
ATOM 2232 O O . LEU A 1 278 ? 43.856 -26.935 -50.531 1.00 81.88 278 LEU A O 1
ATOM 2236 N N . ILE A 1 279 ? 43.788 -29.047 -51.329 1.00 81.94 279 ILE A N 1
ATOM 2237 C CA . ILE A 1 279 ? 44.211 -29.724 -50.097 1.00 81.94 279 ILE A CA 1
ATOM 2238 C C . ILE A 1 279 ? 45.582 -29.200 -49.658 1.00 81.94 279 ILE A C 1
ATOM 2240 O O . ILE A 1 279 ? 45.723 -28.661 -48.562 1.00 81.94 279 ILE A O 1
ATOM 2244 N N . LYS A 1 280 ? 46.568 -29.193 -50.564 1.00 82.25 280 LYS A N 1
ATOM 2245 C CA . LYS A 1 280 ? 47.929 -28.707 -50.277 1.00 82.25 280 LYS A CA 1
ATOM 2246 C C . LYS A 1 280 ? 47.977 -27.246 -49.817 1.00 82.25 280 LYS A C 1
ATOM 2248 O O . LYS A 1 280 ? 48.841 -26.865 -49.021 1.00 82.25 280 LYS A O 1
ATOM 2253 N N . GLN A 1 281 ? 47.084 -26.397 -50.327 1.00 80.44 281 GLN A N 1
ATOM 2254 C CA . GLN A 1 281 ? 46.995 -24.995 -49.921 1.00 80.44 281 GLN A CA 1
ATOM 2255 C C . GLN A 1 281 ? 46.454 -24.850 -48.492 1.00 80.44 281 GLN A C 1
ATOM 2257 O O . GLN A 1 281 ? 47.009 -24.062 -47.720 1.00 80.44 281 GLN A O 1
ATOM 2262 N N . LYS A 1 282 ? 45.426 -25.625 -48.126 1.00 81.88 282 LYS A N 1
ATOM 2263 C CA . LYS A 1 282 ? 44.832 -25.626 -46.780 1.00 81.88 282 LYS A CA 1
ATOM 2264 C C . LYS A 1 282 ? 45.769 -26.267 -45.746 1.00 81.88 282 LYS A C 1
ATOM 2266 O O . LYS A 1 282 ? 45.981 -25.658 -44.700 1.00 81.88 282 LYS A O 1
ATOM 2271 N N . THR A 1 283 ? 46.463 -27.364 -46.069 1.00 75.12 283 THR A N 1
ATOM 2272 C CA . THR A 1 283 ? 47.485 -27.971 -45.186 1.00 75.12 283 THR A CA 1
ATOM 2273 C C . THR A 1 283 ? 48.614 -26.987 -44.866 1.00 75.12 283 THR A C 1
ATOM 2275 O O . THR A 1 283 ? 48.999 -26.809 -43.710 1.00 75.12 283 THR A O 1
ATOM 2278 N N . LYS A 1 284 ? 49.112 -26.251 -45.872 1.00 79.88 284 LYS A N 1
ATOM 2279 C CA . LYS A 1 284 ? 50.127 -25.201 -45.659 1.00 79.88 284 LYS A CA 1
ATOM 2280 C C . LYS A 1 284 ? 49.608 -24.023 -44.837 1.00 79.88 284 LYS A C 1
ATOM 2282 O O . LYS A 1 284 ? 50.388 -23.407 -44.111 1.00 79.88 284 LYS A O 1
ATOM 2287 N N . ALA A 1 285 ? 48.332 -23.667 -44.977 1.00 74.44 285 ALA A N 1
ATOM 2288 C CA . ALA A 1 285 ? 47.716 -22.631 -44.157 1.00 74.44 285 ALA A CA 1
ATOM 2289 C C . ALA A 1 285 ? 47.620 -23.082 -42.690 1.00 74.44 285 ALA A C 1
ATOM 2291 O O . ALA A 1 285 ? 48.040 -22.332 -41.812 1.00 74.44 285 ALA A O 1
ATOM 2292 N N . ALA A 1 286 ? 47.190 -24.321 -42.434 1.00 68.62 286 ALA A N 1
ATOM 2293 C CA . ALA A 1 286 ? 47.105 -24.902 -41.094 1.00 68.62 286 ALA A CA 1
ATOM 2294 C C . ALA A 1 286 ? 48.482 -25.006 -40.406 1.00 68.62 286 ALA A C 1
ATOM 2296 O O . ALA A 1 286 ? 48.646 -24.562 -39.271 1.00 68.62 286 ALA A O 1
ATOM 2297 N N . GLN A 1 287 ? 49.519 -25.472 -41.112 1.00 66.25 287 GLN A N 1
ATOM 2298 C CA . GLN A 1 287 ? 50.883 -25.561 -40.564 1.00 66.25 287 GLN A CA 1
ATOM 2299 C C . GLN A 1 287 ? 51.485 -24.193 -40.197 1.00 66.25 287 GLN A C 1
ATOM 2301 O O . GLN A 1 287 ? 52.259 -24.088 -39.247 1.00 66.25 287 GLN A O 1
ATOM 2306 N N . ARG A 1 288 ? 51.107 -23.118 -40.902 1.00 62.19 288 ARG A N 1
ATOM 2307 C CA . ARG A 1 288 ? 51.541 -21.746 -40.574 1.00 62.19 288 ARG A CA 1
ATOM 2308 C C . ARG A 1 288 ? 50.926 -21.209 -39.281 1.00 62.19 288 ARG A C 1
ATOM 2310 O O . ARG A 1 288 ? 51.488 -20.275 -38.712 1.00 62.19 288 ARG A O 1
ATOM 2317 N N . HIS A 1 289 ? 49.812 -21.775 -38.822 1.00 55.44 289 HIS A N 1
ATOM 2318 C CA . HIS A 1 289 ? 49.195 -21.417 -37.545 1.00 55.44 289 HIS A CA 1
ATOM 2319 C C . HIS A 1 289 ? 49.812 -22.153 -36.345 1.00 55.44 289 HIS A C 1
ATOM 2321 O O . HIS A 1 289 ? 49.710 -21.641 -35.238 1.00 55.44 289 HIS A O 1
ATOM 2327 N N . LEU A 1 290 ? 50.511 -23.277 -36.551 1.00 51.25 290 LEU A N 1
ATOM 2328 C CA . LEU A 1 290 ? 51.194 -24.025 -35.481 1.00 51.25 290 LEU A CA 1
ATOM 2329 C C . LEU A 1 290 ? 52.619 -23.534 -35.150 1.00 51.25 290 LEU A C 1
ATOM 2331 O O . LEU A 1 290 ? 53.212 -24.014 -34.192 1.00 51.25 290 LEU A O 1
ATOM 2335 N N . HIS A 1 291 ? 53.203 -22.630 -35.944 1.00 48.62 291 HIS A N 1
ATOM 2336 C CA . HIS A 1 291 ? 54.567 -22.096 -35.743 1.00 48.62 291 HIS A CA 1
ATOM 2337 C C . HIS A 1 291 ? 54.583 -20.592 -35.397 1.00 48.62 291 HIS A C 1
ATOM 2339 O O . HIS A 1 291 ? 55.538 -19.877 -35.711 1.00 48.62 291 HIS A O 1
ATOM 2345 N N . LYS A 1 292 ? 53.519 -20.106 -34.756 1.00 42.34 292 LYS A N 1
ATOM 2346 C CA . LYS A 1 292 ? 53.461 -18.811 -34.069 1.00 42.34 292 LYS A CA 1
ATOM 2347 C C . LYS A 1 292 ? 53.182 -19.044 -32.595 1.00 42.34 292 LYS A C 1
ATOM 2349 O O . LYS A 1 292 ? 53.702 -18.238 -31.798 1.00 42.34 292 LYS A O 1
#

Sequence (292 aa):
MKTIHRVTILYIVTDKTDPEATAPDYISLANDLIPGHCVQISQDSGQRINGILARKAGEVKSTYKKARNSRERGELHQKKYKLSIFKDEIVSLEGVEEELICTRQDIEEWKRKVEDLEQKKTELVEALQEALRVKDECLNEKEKDIAKLTEQNQELQRHINALEGRLGEVGCTGKKLGELGLKQRSRRLKELKSRAQVALWFMGSYGLELTCLKGVDQKHGKTYTNDLEHRETLVAGSETEDDDKVEQVLYLLDEFCASDELYHELTIMCDELPKSYLIKQKTKAAQRHLHK

Organism: Stylophora pistillata (NCBI:txid50429)

Nearest PDB structures (foldseek):
  5zkq-assembly1_B  TM=2.882E-01  e=1.977E+00  Homo sapiens
  5zm8-assembly1_A  TM=3.771E-01  e=5.685E+00  Homo sapiens
  5zkq-assembly1_A  TM=2.345E-01  e=5.021E+00  Homo sapiens

Radius of gyration: 60.79 Å; Cα contacts (8 Å, |Δi|>4): 138; chains: 1; bounding box: 109×64×152 Å

pLDDT: mean 76.37, std 17.56, range [27.73, 98.31]

Mean predicted aligned error: 21.02 Å